Protein AF-U3CHS2-F1 (afdb_monomer)

Foldseek 3Di:
DDPLLVVLLQVQLDDDLADPVVSLVSCVVCVVVNVVVLVVLLVCVLVVHDDDSSSLSSNLSSLQSCLQVLVLVCLVSVLSNQLQCQVSPNSCCVSCPCCLQVPVLLSCLSNCLPPLVSLLVSLLRLNGDLSNNLSSVLSVLLCCVVVSDPLVSLVVSVVSNLVSLQVNLVQDSNLSSLLSCLLVVVVVCLVVNLVCVVVVSHDCVRHNPCCSVCSVPRDNDPPVSRHDNGRHSVVCCPPPSNDDDPPPPPPPPDPPPDDPQQDQHPPPPRHGCVVPVVD

Radius of gyration: 24.27 Å; Cα contacts (8 Å, |Δi|>4): 305; chains: 1; bounding box: 82×38×51 Å

Structure (mmCIF, N/CA/C/O backbone):
data_AF-U3CHS2-F1
#
_entry.id   AF-U3CHS2-F1
#
loop_
_atom_site.group_PDB
_atom_site.id
_atom_site.type_symbol
_atom_site.label_atom_id
_atom_site.label_alt_id
_atom_site.label_comp_id
_atom_site.label_asym_id
_atom_site.label_entity_id
_atom_site.label_seq_id
_atom_site.pdbx_PDB_ins_code
_atom_site.Cartn_x
_atom_site.Cartn_y
_atom_site.Cartn_z
_atom_site.occupancy
_atom_site.B_iso_or_equiv
_atom_site.auth_seq_id
_atom_site.auth_comp_id
_atom_site.auth_asym_id
_atom_site.auth_atom_id
_atom_site.pdbx_PDB_model_num
ATOM 1 N N . MET A 1 1 ? -25.849 5.618 16.839 1.00 72.38 1 MET A N 1
ATOM 2 C CA . MET A 1 1 ? -24.691 4.926 17.431 1.00 72.38 1 MET A CA 1
ATOM 3 C C . MET A 1 1 ? -25.096 4.308 18.765 1.00 72.38 1 MET A C 1
ATOM 5 O O . MET A 1 1 ? -25.711 5.001 19.570 1.00 72.38 1 MET A O 1
ATOM 9 N N . THR A 1 2 ? -24.825 3.020 18.983 1.00 86.56 2 THR A N 1
ATOM 10 C CA . THR A 1 2 ? -25.062 2.341 20.271 1.00 86.56 2 THR A CA 1
ATOM 11 C C . THR A 1 2 ? -23.984 2.699 21.300 1.00 86.56 2 THR A C 1
ATOM 13 O O . THR A 1 2 ? -22.925 3.233 20.955 1.00 86.56 2 THR A O 1
ATOM 16 N N . GLU A 1 3 ? -24.232 2.408 22.580 1.00 90.94 3 GLU A N 1
ATOM 17 C CA . GLU A 1 3 ? -23.244 2.613 23.653 1.00 90.94 3 GLU A CA 1
ATOM 18 C C . GLU A 1 3 ? -21.956 1.811 23.391 1.00 90.94 3 GLU A C 1
ATOM 20 O O . GLU A 1 3 ? -20.849 2.319 23.575 1.00 90.94 3 GLU A O 1
ATOM 25 N N . THR A 1 4 ? -22.093 0.593 22.861 1.00 93.81 4 THR A N 1
ATOM 26 C CA . THR A 1 4 ? -20.971 -0.279 22.498 1.00 93.81 4 THR A CA 1
ATOM 27 C C . THR A 1 4 ? -20.103 0.320 21.393 1.00 93.81 4 THR A C 1
ATOM 29 O O . THR A 1 4 ? -18.887 0.391 21.563 1.00 93.81 4 THR A O 1
ATOM 32 N N . VAL A 1 5 ? -20.695 0.804 20.294 1.00 95.56 5 VAL A N 1
ATOM 33 C CA . VAL A 1 5 ? -19.933 1.454 19.209 1.00 95.56 5 VAL A CA 1
ATOM 34 C C . VAL A 1 5 ? -19.281 2.746 19.685 1.00 95.56 5 VAL A C 1
ATOM 36 O O . VAL A 1 5 ? -18.113 2.984 19.392 1.00 95.56 5 VAL A O 1
ATOM 39 N N . THR A 1 6 ? -19.979 3.529 20.510 1.00 96.06 6 THR A N 1
ATOM 40 C CA . THR A 1 6 ? -19.406 4.739 21.117 1.00 96.06 6 THR A CA 1
ATOM 41 C C . THR A 1 6 ? -18.132 4.412 21.898 1.00 96.06 6 THR A C 1
ATOM 43 O O . THR A 1 6 ? -17.126 5.109 21.767 1.00 96.06 6 THR A O 1
ATOM 46 N N . LYS A 1 7 ? -18.151 3.329 22.685 1.00 96.94 7 LYS A N 1
ATOM 47 C CA . LYS A 1 7 ? -16.981 2.862 23.433 1.00 96.94 7 LYS A CA 1
ATOM 48 C C . LYS A 1 7 ? -15.850 2.404 22.506 1.00 96.94 7 LYS A C 1
ATOM 50 O O . LYS A 1 7 ? -14.710 2.794 22.737 1.00 96.94 7 LYS A O 1
ATOM 55 N N . ILE A 1 8 ? -16.160 1.647 21.448 1.00 97.88 8 ILE A N 1
ATOM 56 C CA . ILE A 1 8 ? -15.171 1.208 20.446 1.00 97.88 8 ILE A CA 1
ATOM 57 C C . ILE A 1 8 ? -14.459 2.416 19.830 1.00 97.88 8 ILE A C 1
ATOM 59 O O . ILE A 1 8 ? -13.232 2.489 19.870 1.00 97.88 8 ILE A O 1
ATOM 63 N N . VAL A 1 9 ? -15.217 3.394 19.323 1.00 97.75 9 VAL A N 1
ATOM 64 C CA . VAL A 1 9 ? -14.654 4.611 18.719 1.00 97.75 9 VAL A CA 1
ATOM 65 C C . VAL A 1 9 ? -13.781 5.351 19.731 1.00 97.75 9 VAL A C 1
ATOM 67 O O . VAL A 1 9 ? -12.665 5.746 19.405 1.00 97.75 9 VAL A O 1
ATOM 70 N N . GLN A 1 10 ? -14.236 5.506 20.978 1.00 96.75 10 GLN A N 1
ATOM 71 C CA . GLN A 1 10 ? -13.474 6.195 22.024 1.00 96.75 10 GLN A CA 1
ATOM 72 C C . GLN A 1 10 ? -12.157 5.503 22.389 1.00 96.75 10 GLN A C 1
ATOM 74 O O . GLN A 1 10 ? -11.180 6.199 22.668 1.00 96.75 10 GLN A O 1
ATOM 79 N N . GLU A 1 11 ? -12.137 4.171 22.434 1.00 96.81 11 GLU A N 1
ATOM 80 C CA . GLU A 1 11 ? -10.940 3.387 22.747 1.00 96.81 11 GLU A CA 1
ATOM 81 C C . GLU A 1 11 ? -9.941 3.408 21.586 1.00 96.81 11 GLU A C 1
ATOM 83 O O . GLU A 1 11 ? -8.769 3.696 21.812 1.00 96.81 11 GLU A O 1
ATOM 88 N N . LEU A 1 12 ? -10.401 3.215 20.346 1.00 97.06 12 LEU A N 1
ATOM 89 C CA . LEU A 1 12 ? -9.543 3.254 19.152 1.00 97.06 12 LEU A CA 1
ATOM 90 C C . LEU A 1 12 ? -9.083 4.675 18.783 1.00 97.06 12 LEU A C 1
ATOM 92 O O . LEU A 1 12 ? -8.070 4.850 18.115 1.00 97.06 12 LEU A O 1
ATOM 96 N N . SER A 1 13 ? -9.770 5.710 19.269 1.00 96.88 13 SER A N 1
ATOM 97 C CA . SER A 1 13 ? -9.341 7.109 19.132 1.00 96.88 13 SER A CA 1
ATOM 98 C C . SER A 1 13 ? -8.196 7.500 20.077 1.00 96.88 13 SER A C 1
ATOM 100 O O . SER A 1 13 ? -7.810 8.669 20.122 1.00 96.88 13 SER A O 1
ATOM 102 N N . ARG A 1 14 ? -7.698 6.582 20.913 1.00 91.56 14 ARG A N 1
ATOM 103 C CA . ARG A 1 14 ? -6.618 6.853 21.867 1.00 91.56 14 ARG A CA 1
ATOM 104 C C . ARG A 1 14 ? -5.410 6.010 21.513 1.00 91.56 14 ARG A C 1
ATOM 106 O O . ARG A 1 14 ? -5.494 4.787 21.463 1.00 91.56 14 ARG A O 1
ATOM 113 N N . TRP A 1 15 ? -4.267 6.663 21.355 1.00 85.94 15 TRP A N 1
ATOM 114 C CA . TRP A 1 15 ? -3.007 5.943 21.273 1.00 85.94 15 TRP A CA 1
ATOM 115 C C . TRP A 1 15 ? -2.716 5.197 22.586 1.00 85.94 15 TRP A C 1
ATOM 117 O O . TRP A 1 15 ? -2.928 5.723 23.682 1.00 85.94 15 TRP A O 1
ATOM 127 N N . SER A 1 16 ? -2.221 3.966 22.462 1.00 85.50 16 SER A N 1
ATOM 128 C CA . SER A 1 16 ? -1.853 3.084 23.569 1.00 85.50 16 SER A CA 1
ATOM 129 C C . SER A 1 16 ? -0.718 2.161 23.131 1.00 85.50 16 SER A C 1
ATOM 131 O O . SER A 1 16 ? -0.759 1.610 22.035 1.00 85.50 16 SER A O 1
ATOM 133 N N . SER A 1 17 ? 0.262 1.931 24.008 1.00 84.50 17 SER A N 1
ATOM 134 C CA . SER A 1 17 ? 1.289 0.892 23.820 1.00 84.50 17 SER A CA 1
ATOM 135 C C . SER A 1 17 ? 0.785 -0.520 24.140 1.00 84.50 17 SER A C 1
ATOM 137 O O . SER A 1 17 ? 1.490 -1.504 23.936 1.00 84.50 17 SER A O 1
ATOM 139 N N . THR A 1 18 ? -0.435 -0.639 24.673 1.00 90.31 18 THR A N 1
ATOM 140 C CA . THR A 1 18 ? -1.114 -1.924 24.867 1.00 90.31 18 THR A CA 1
ATOM 141 C C . THR A 1 18 ? -2.000 -2.207 23.665 1.00 90.31 18 THR A C 1
ATOM 143 O O . THR A 1 18 ? -2.857 -1.385 23.337 1.00 90.31 18 THR A O 1
ATOM 146 N N . PHE A 1 19 ? -1.812 -3.376 23.052 1.00 94.69 19 PHE A N 1
ATOM 147 C CA . PHE A 1 19 ? -2.605 -3.825 21.913 1.00 94.69 19 PHE A CA 1
ATOM 148 C C . PHE A 1 19 ? -4.099 -3.964 22.291 1.00 94.69 19 PHE A C 1
ATOM 150 O O . PHE A 1 19 ? -4.412 -4.690 23.241 1.00 94.69 19 PHE A O 1
ATOM 157 N N . PRO A 1 20 ? -5.033 -3.289 21.590 1.00 95.69 20 PRO A N 1
ATOM 158 C CA . PRO A 1 20 ? -6.444 -3.215 21.980 1.00 95.69 20 PRO A CA 1
ATOM 159 C C . PRO A 1 20 ? -7.268 -4.429 21.502 1.00 95.69 20 PRO A C 1
ATOM 161 O O . PRO A 1 20 ? -8.315 -4.282 20.876 1.00 95.69 20 PRO A O 1
ATOM 164 N N . GLU A 1 21 ? -6.815 -5.651 21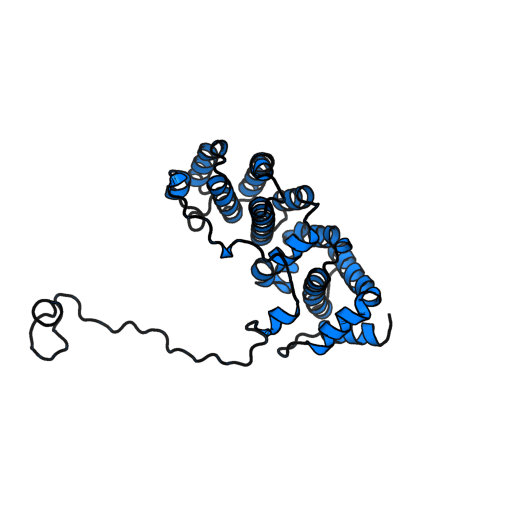.794 1.00 96.62 21 GLU A N 1
ATOM 165 C CA . GLU A 1 21 ? -7.401 -6.897 21.263 1.00 96.62 21 GLU A CA 1
ATOM 166 C C . GLU A 1 21 ? -8.902 -7.059 21.564 1.00 96.62 21 GLU A C 1
ATOM 168 O O . GLU A 1 21 ? -9.684 -7.431 20.686 1.00 96.62 21 GLU A O 1
ATOM 173 N N . GLU A 1 22 ? -9.334 -6.762 22.792 1.00 96.88 22 GLU A N 1
ATOM 174 C CA . GLU A 1 22 ? -10.750 -6.849 23.172 1.00 96.88 22 GLU A CA 1
ATOM 175 C C . GLU A 1 22 ? -11.611 -5.850 22.388 1.00 96.88 22 GLU A C 1
ATOM 177 O O . GLU A 1 22 ? -12.689 -6.204 21.902 1.00 96.88 22 GLU A O 1
ATOM 182 N N . THR A 1 23 ? -11.118 -4.621 22.217 1.00 97.94 23 THR A N 1
ATOM 183 C CA . THR A 1 23 ? -11.790 -3.560 21.460 1.00 97.94 23 THR A CA 1
ATOM 184 C C . THR A 1 23 ? -11.918 -3.936 19.987 1.00 97.94 23 THR A C 1
ATOM 186 O O . THR A 1 23 ? -12.998 -3.791 19.418 1.00 97.94 23 THR A O 1
ATOM 189 N N . LEU A 1 24 ? -10.861 -4.486 19.378 1.00 98.06 24 LEU A N 1
ATOM 190 C CA . LEU A 1 24 ? -10.877 -4.944 17.984 1.00 98.06 24 LEU A CA 1
ATOM 191 C C . LEU A 1 24 ? -11.842 -6.119 17.783 1.00 98.06 24 LEU A C 1
ATOM 193 O O . LEU A 1 24 ? -12.651 -6.115 16.858 1.00 98.06 24 LEU A O 1
ATOM 197 N N . ASN A 1 25 ? -11.853 -7.091 18.696 1.00 98.19 25 ASN A N 1
ATOM 198 C CA . ASN A 1 25 ? -12.827 -8.184 18.651 1.00 98.19 25 ASN A CA 1
ATOM 199 C C . ASN A 1 25 ? -14.271 -7.696 18.863 1.00 98.19 25 ASN A C 1
ATOM 201 O O . ASN A 1 25 ? -15.208 -8.266 18.300 1.00 98.19 25 ASN A O 1
ATOM 205 N N . SER A 1 26 ? -14.470 -6.639 19.655 1.00 97.88 26 SER A N 1
ATOM 206 C CA . SER A 1 26 ? -15.769 -5.974 19.788 1.00 97.88 26 SER A CA 1
ATOM 207 C C . SER A 1 26 ? -16.167 -5.250 18.497 1.00 97.88 26 SER A C 1
ATOM 209 O O . SER A 1 26 ? -17.318 -5.361 18.074 1.00 97.88 26 SER A O 1
ATOM 211 N N . ALA A 1 27 ? -15.222 -4.582 17.827 1.00 98.31 27 ALA A N 1
ATOM 212 C CA . ALA A 1 27 ? -15.433 -3.931 16.534 1.00 98.31 27 ALA A CA 1
ATOM 213 C C . ALA A 1 27 ? -15.920 -4.923 15.468 1.00 98.31 27 ALA A C 1
ATOM 215 O O . ALA A 1 27 ? -16.936 -4.664 14.827 1.00 98.31 27 ALA A O 1
ATOM 216 N N . ARG A 1 28 ? -15.291 -6.104 15.368 1.00 97.94 28 ARG A N 1
ATOM 217 C CA . ARG A 1 28 ? -15.732 -7.195 14.474 1.00 97.94 28 ARG A CA 1
ATOM 218 C C . ARG A 1 28 ? -17.191 -7.594 14.705 1.00 97.94 28 ARG A C 1
ATOM 220 O O . ARG A 1 28 ? -17.972 -7.724 13.771 1.00 97.94 28 ARG A O 1
ATOM 227 N N . LYS A 1 29 ? -17.583 -7.778 15.971 1.00 97.81 29 LYS A N 1
ATOM 228 C CA . LYS A 1 29 ? -18.943 -8.215 16.342 1.00 97.81 29 LYS A CA 1
ATOM 229 C C . LYS A 1 29 ? -20.012 -7.157 16.072 1.00 97.81 29 LYS A C 1
ATOM 231 O O . LYS A 1 29 ? -21.166 -7.514 15.867 1.00 97.81 29 LYS A O 1
ATOM 236 N N . ASN A 1 30 ? -19.632 -5.882 16.090 1.00 97.88 30 ASN A N 1
ATOM 237 C CA . ASN A 1 30 ? -20.535 -4.745 15.915 1.00 97.88 30 ASN A CA 1
ATOM 238 C C . ASN A 1 30 ? -20.302 -4.030 14.570 1.00 97.88 30 ASN A C 1
ATOM 240 O O . ASN A 1 30 ? -20.606 -2.845 14.441 1.00 97.88 30 ASN A O 1
ATOM 244 N N . TRP A 1 31 ? -19.774 -4.745 13.568 1.00 98.00 31 TRP A N 1
ATOM 245 C CA . TRP A 1 31 ? -19.379 -4.174 12.277 1.00 98.00 31 TRP A CA 1
ATOM 246 C C . TRP A 1 31 ? -20.478 -3.359 11.576 1.00 98.00 31 TRP A C 1
ATOM 248 O O . TRP A 1 31 ? -20.193 -2.220 11.209 1.00 98.00 31 TRP A O 1
ATOM 258 N N . PRO A 1 32 ? -21.739 -3.834 11.453 1.00 97.56 32 PRO A N 1
ATOM 259 C CA . PRO A 1 32 ? -22.778 -3.081 10.741 1.00 97.56 32 PRO A CA 1
ATOM 260 C C . PRO A 1 32 ? -23.082 -1.707 11.348 1.00 97.56 32 PRO A C 1
ATOM 262 O O . PRO A 1 32 ? -23.534 -0.806 10.647 1.00 97.56 32 PRO A O 1
ATOM 265 N N . GLU A 1 33 ? -22.850 -1.542 12.651 1.00 97.56 33 GLU A N 1
ATOM 266 C CA . GLU A 1 33 ? -23.071 -0.278 13.353 1.00 97.56 33 GLU A CA 1
ATOM 267 C C . GLU A 1 33 ? -21.815 0.599 13.408 1.00 97.56 33 GLU A C 1
ATOM 269 O O . GLU A 1 33 ? -21.935 1.817 13.522 1.00 97.56 33 GLU A O 1
ATOM 274 N N . LEU A 1 34 ? -20.623 -0.004 13.337 1.00 98.31 34 LEU A N 1
ATOM 275 C CA . LEU A 1 34 ? -19.344 0.706 13.313 1.00 98.31 34 LEU A CA 1
ATOM 276 C C . LEU A 1 34 ? -19.004 1.240 11.915 1.00 98.31 34 LEU A C 1
ATOM 278 O O . LEU A 1 34 ? -18.458 2.335 11.801 1.00 98.31 34 LEU A O 1
ATOM 282 N N . LEU A 1 35 ? -19.334 0.489 10.861 1.00 98.38 35 LEU A N 1
ATOM 283 C CA . LEU A 1 35 ? -18.998 0.830 9.479 1.00 98.38 35 LEU A CA 1
ATOM 284 C C . LEU A 1 35 ? -19.451 2.251 9.076 1.00 98.38 35 LEU A C 1
ATOM 286 O O . LEU A 1 35 ? -18.626 2.967 8.513 1.00 98.38 35 LEU A O 1
ATOM 290 N N . PRO A 1 36 ? -20.669 2.729 9.413 1.00 98.12 36 PRO A N 1
ATOM 291 C CA . PRO A 1 36 ? -21.074 4.103 9.109 1.00 98.12 36 PRO A CA 1
ATOM 292 C C . PRO A 1 36 ? -20.180 5.184 9.737 1.00 98.12 36 PRO A C 1
ATOM 294 O O . PRO A 1 36 ? -19.975 6.234 9.131 1.00 98.12 36 PRO A O 1
ATOM 297 N N . GLU A 1 37 ? -19.632 4.942 10.932 1.00 98.19 37 GLU A N 1
ATOM 298 C CA . GLU A 1 37 ? -18.707 5.875 11.595 1.00 98.19 37 GLU A CA 1
ATOM 299 C C . GLU A 1 37 ? -17.354 5.914 10.862 1.00 98.19 37 GLU A C 1
ATOM 301 O O . GLU A 1 37 ? -16.769 6.984 10.687 1.00 98.19 37 GLU A O 1
ATOM 306 N N . ILE A 1 38 ? -16.889 4.758 10.370 1.00 98.38 38 ILE A N 1
ATOM 307 C CA . ILE A 1 38 ? -15.673 4.635 9.552 1.00 98.38 38 ILE A CA 1
ATOM 308 C C . ILE A 1 38 ? -15.847 5.355 8.211 1.00 98.38 38 ILE A C 1
ATOM 310 O O . ILE A 1 38 ? -15.029 6.201 7.850 1.00 98.38 38 ILE A O 1
ATOM 314 N N . THR A 1 39 ? -16.923 5.061 7.477 1.00 98.00 39 THR A N 1
ATOM 315 C CA . THR A 1 39 ? -17.158 5.658 6.154 1.00 98.00 39 THR A CA 1
ATOM 316 C C . THR A 1 39 ? -17.388 7.163 6.247 1.00 98.00 39 THR A C 1
ATOM 318 O O . THR A 1 39 ? -16.916 7.899 5.388 1.00 98.00 39 THR A O 1
ATOM 321 N N . SER A 1 40 ? -18.046 7.635 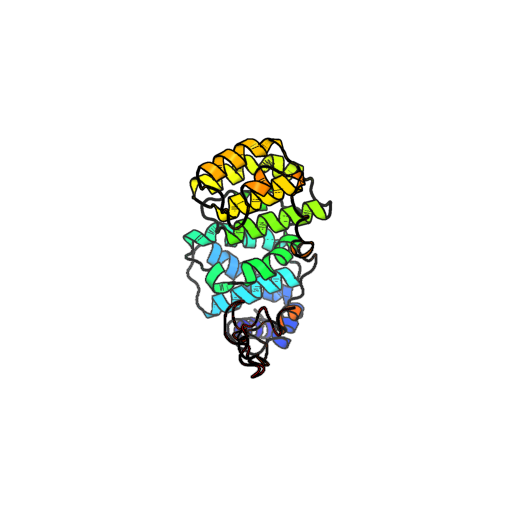7.312 1.00 97.62 40 SER A N 1
ATOM 322 C CA . SER A 1 40 ? -18.212 9.068 7.589 1.00 97.62 40 SER A CA 1
ATOM 323 C C . SER A 1 40 ? -16.863 9.765 7.799 1.00 97.62 40 SER A C 1
ATOM 325 O O . SER A 1 40 ? -16.633 10.849 7.261 1.00 97.62 40 SER A O 1
ATOM 327 N N . LEU A 1 41 ? -15.931 9.130 8.523 1.00 96.56 41 LEU A N 1
ATOM 328 C CA . LEU A 1 41 ? -14.576 9.657 8.682 1.00 96.56 41 LEU A CA 1
ATOM 329 C C . LEU A 1 41 ? -13.813 9.687 7.350 1.00 96.56 41 LEU A C 1
ATOM 331 O O . LEU A 1 41 ? -13.155 10.686 7.059 1.00 96.56 41 LEU A O 1
ATOM 335 N N . PHE A 1 42 ? -13.915 8.634 6.533 1.00 95.69 42 PHE A N 1
ATOM 336 C CA . PHE A 1 42 ? -13.302 8.619 5.201 1.00 95.69 42 PHE A CA 1
ATOM 337 C C . PHE A 1 42 ? -13.838 9.766 4.338 1.00 95.69 42 PHE A C 1
ATOM 339 O O . PHE A 1 42 ? -13.046 10.538 3.801 1.00 95.69 42 PHE A O 1
ATOM 346 N N . ASP A 1 43 ? -15.160 9.940 4.269 1.00 95.38 43 ASP A N 1
ATOM 347 C CA . ASP A 1 43 ? -15.790 11.021 3.503 1.00 95.38 43 ASP A CA 1
ATOM 348 C C . ASP A 1 43 ? -15.368 12.405 4.004 1.00 95.38 43 ASP A C 1
ATOM 350 O O . ASP A 1 43 ? -15.078 13.294 3.201 1.00 95.38 43 ASP A O 1
ATOM 354 N N . HIS A 1 44 ? -15.276 12.590 5.324 1.00 93.88 44 HIS A N 1
ATOM 355 C CA . HIS A 1 44 ? -14.811 13.836 5.932 1.00 93.88 44 HIS A CA 1
ATOM 356 C C . HIS A 1 44 ? -13.394 14.204 5.469 1.00 93.88 44 HIS A C 1
ATOM 358 O O . HIS A 1 44 ? -13.147 15.362 5.128 1.00 93.88 44 HIS A O 1
ATOM 364 N N . ILE A 1 45 ? -12.485 13.226 5.398 1.00 91.75 45 ILE A N 1
ATOM 365 C CA . ILE A 1 45 ? -11.098 13.427 4.944 1.00 91.75 45 ILE A CA 1
ATOM 366 C C . ILE A 1 45 ? -11.033 13.633 3.426 1.00 91.75 45 ILE A C 1
ATOM 368 O O . ILE A 1 45 ? -10.324 14.524 2.960 1.00 91.75 45 ILE A O 1
ATOM 372 N N . ILE A 1 46 ? -11.796 12.862 2.644 1.00 91.25 46 ILE A N 1
ATOM 373 C CA . ILE A 1 46 ? -11.875 13.007 1.179 1.00 91.25 46 ILE A CA 1
ATOM 374 C C . ILE A 1 46 ? -12.366 14.413 0.801 1.00 91.25 46 ILE A C 1
ATOM 376 O O . ILE A 1 46 ? -11.877 15.015 -0.154 1.00 91.25 46 ILE A O 1
ATOM 380 N N . GLN A 1 47 ? -13.275 14.985 1.593 1.00 90.62 47 GLN A N 1
ATOM 381 C CA . GLN A 1 47 ? -13.745 16.368 1.453 1.00 90.62 47 GLN A CA 1
ATOM 382 C C . GLN A 1 47 ? -12.726 17.430 1.909 1.00 90.62 47 GLN A C 1
ATOM 384 O O . GLN A 1 47 ? -13.042 18.619 1.899 1.00 90.62 47 GLN A O 1
ATOM 389 N N . ARG A 1 48 ? -11.499 17.029 2.267 1.00 87.31 48 ARG A N 1
ATOM 390 C CA . ARG A 1 48 ? -10.391 17.890 2.716 1.00 87.31 48 ARG A CA 1
ATOM 391 C C . ARG A 1 48 ? -10.678 18.653 4.007 1.00 87.31 48 ARG A C 1
ATOM 393 O O . ARG A 1 48 ? -10.126 19.729 4.240 1.00 87.31 48 ARG A O 1
ATOM 400 N N . ASN A 1 49 ? -11.534 18.105 4.864 1.00 89.56 49 ASN A N 1
ATOM 401 C CA . ASN A 1 49 ? -11.751 18.688 6.176 1.00 89.56 49 ASN A CA 1
ATOM 402 C C . ASN A 1 49 ? -10.613 18.283 7.129 1.00 89.56 49 ASN A C 1
ATOM 404 O O . ASN A 1 49 ? -10.180 17.127 7.115 1.00 89.56 49 ASN A O 1
ATOM 408 N N . PRO A 1 50 ? -10.142 19.196 7.998 1.00 88.75 50 PRO A N 1
ATOM 409 C CA . PRO A 1 50 ? -9.122 18.865 8.983 1.00 88.75 50 PRO A CA 1
ATOM 410 C C . PRO A 1 50 ? -9.642 17.816 9.972 1.00 88.75 50 PRO A C 1
ATOM 412 O O . PRO A 1 50 ? -10.833 17.788 10.312 1.00 88.75 50 PRO A O 1
ATOM 415 N N . ILE A 1 51 ? -8.730 16.980 10.462 1.00 91.25 51 ILE A N 1
ATOM 416 C CA . ILE A 1 51 ? -9.008 15.978 11.490 1.00 91.25 51 ILE A CA 1
ATOM 417 C C . ILE A 1 51 ? -8.146 16.203 12.730 1.00 91.25 51 ILE A C 1
ATOM 419 O O . ILE A 1 51 ? -7.113 16.865 12.695 1.00 91.25 51 ILE A O 1
ATOM 423 N N . THR A 1 52 ? -8.621 15.676 13.851 1.00 93.75 52 THR A N 1
ATOM 424 C CA . THR A 1 52 ? -7.932 15.695 15.146 1.00 93.75 52 THR A CA 1
ATOM 425 C C . THR A 1 52 ? -7.032 14.469 15.317 1.00 93.75 52 THR A C 1
ATOM 427 O O . THR A 1 52 ? -7.284 13.433 14.710 1.00 93.75 52 THR A O 1
ATOM 430 N N . GLU A 1 53 ? -6.076 14.512 16.249 1.00 92.31 53 GLU A N 1
ATOM 431 C CA . GLU A 1 53 ? -5.240 13.345 16.614 1.00 92.31 53 GLU A CA 1
ATOM 432 C C . GLU A 1 53 ? -6.067 12.106 17.015 1.00 92.31 53 GLU A C 1
ATOM 434 O O . GLU A 1 53 ? -5.690 10.959 16.766 1.00 92.31 53 GLU A O 1
ATOM 439 N N . LYS A 1 54 ? -7.240 12.330 17.621 1.00 95.31 54 LYS A N 1
ATOM 440 C CA . LYS A 1 54 ? -8.191 11.263 17.958 1.00 95.31 54 LYS A CA 1
ATOM 441 C C . LYS A 1 54 ? -8.753 10.594 16.708 1.00 95.31 54 LYS A C 1
ATOM 443 O O . LYS A 1 54 ? -8.843 9.373 16.651 1.00 95.31 54 LYS A O 1
ATOM 448 N N . GLN A 1 55 ? -9.119 11.397 15.714 1.00 95.50 55 GLN A N 1
ATOM 449 C CA . GLN A 1 55 ? -9.596 10.903 14.426 1.00 95.50 55 GLN A CA 1
ATOM 450 C C . GLN A 1 55 ? -8.476 10.244 13.622 1.00 95.50 55 GLN A C 1
ATOM 452 O O . GLN A 1 55 ? -8.751 9.270 12.945 1.00 95.50 55 GLN A O 1
ATOM 457 N N . GLU A 1 56 ? -7.231 10.706 13.727 1.00 94.25 56 GLU A N 1
ATOM 458 C CA . GLU A 1 56 ? -6.060 10.043 13.131 1.00 94.25 56 GLU A CA 1
ATOM 459 C C . GLU A 1 56 ? -5.831 8.654 13.727 1.00 94.25 56 GLU A C 1
ATOM 461 O O . GLU A 1 56 ? -5.698 7.675 12.996 1.00 94.25 56 GLU A O 1
ATOM 466 N N . SER A 1 57 ? -5.879 8.551 15.059 1.00 94.88 57 SER A N 1
ATOM 467 C CA . SER A 1 57 ? -5.788 7.262 15.755 1.00 94.88 57 SER A CA 1
ATOM 468 C C . SER A 1 57 ? -6.921 6.327 15.324 1.00 94.88 57 SER A C 1
ATOM 470 O O . SER A 1 57 ? -6.690 5.159 15.018 1.00 94.88 57 SER A O 1
ATOM 472 N N . PHE A 1 58 ? -8.148 6.849 15.240 1.00 97.50 58 PHE A N 1
ATOM 473 C CA . PHE A 1 58 ? -9.287 6.067 14.772 1.00 97.50 58 PHE A CA 1
ATOM 474 C C . PHE A 1 58 ? -9.166 5.694 13.286 1.00 97.50 58 PHE A C 1
ATOM 476 O O . PHE A 1 58 ? -9.520 4.573 12.925 1.00 97.50 58 PHE A O 1
ATOM 483 N N . LEU A 1 59 ? -8.623 6.573 12.438 1.00 96.31 59 LEU A N 1
ATOM 484 C CA . LEU A 1 59 ? -8.400 6.332 11.010 1.00 96.31 59 LEU A CA 1
ATOM 485 C C . LEU A 1 59 ? -7.464 5.144 10.788 1.00 96.31 59 LEU A C 1
ATOM 487 O O . LEU A 1 59 ? -7.800 4.264 9.998 1.00 96.31 59 LEU A O 1
ATOM 491 N N . PHE A 1 60 ? -6.346 5.089 11.522 1.00 95.75 60 PHE A N 1
ATOM 492 C CA . PHE A 1 60 ? -5.406 3.967 11.476 1.00 95.75 60 PHE A CA 1
ATOM 493 C C . PHE A 1 60 ? -6.135 2.634 11.688 1.00 95.75 60 PHE A C 1
ATOM 495 O O . PHE A 1 60 ? -6.128 1.761 10.821 1.00 95.75 60 PHE A O 1
ATOM 502 N N . TRP A 1 61 ? -6.857 2.502 12.805 1.00 97.62 61 TRP A N 1
ATOM 503 C CA . TRP A 1 61 ? -7.589 1.274 13.112 1.00 97.62 61 TRP A CA 1
ATOM 504 C C . TRP A 1 61 ? -8.718 0.989 12.123 1.00 97.62 61 TRP A C 1
ATOM 506 O O . TRP A 1 61 ? -8.984 -0.171 11.823 1.00 97.62 61 TRP A O 1
ATOM 516 N N . SER A 1 62 ? -9.365 2.030 11.602 1.00 97.88 62 SER A N 1
ATOM 517 C CA . SER A 1 62 ? -10.457 1.899 10.636 1.00 97.88 62 SER A CA 1
ATOM 518 C C . SER A 1 62 ? -9.986 1.278 9.324 1.00 97.88 62 SER A C 1
ATOM 520 O O . SER A 1 62 ? -10.635 0.364 8.822 1.00 97.88 62 SER A O 1
ATOM 522 N N . ILE A 1 63 ? -8.843 1.725 8.794 1.00 97.12 63 ILE A N 1
ATOM 523 C CA . ILE A 1 63 ? -8.253 1.180 7.562 1.00 97.12 63 ILE A CA 1
ATOM 524 C C . ILE A 1 63 ? -7.925 -0.305 7.747 1.00 97.12 63 ILE A C 1
ATOM 526 O O . ILE A 1 63 ? -8.290 -1.132 6.910 1.00 97.12 63 ILE A O 1
ATOM 530 N N . LEU A 1 64 ? -7.302 -0.660 8.874 1.00 97.38 64 LEU A N 1
ATOM 531 C CA . LEU A 1 64 ? -6.963 -2.047 9.173 1.00 97.38 64 LEU A CA 1
ATOM 532 C C . LEU A 1 64 ? -8.220 -2.911 9.373 1.00 97.38 64 LEU A C 1
ATOM 534 O O . LEU A 1 64 ? -8.294 -4.011 8.835 1.00 97.38 64 LEU A O 1
ATOM 538 N N . LEU A 1 65 ? -9.239 -2.422 10.086 1.00 98.25 65 LEU A N 1
ATOM 539 C CA . LEU A 1 65 ? -10.495 -3.156 10.285 1.00 98.25 65 LEU A CA 1
ATOM 540 C C . LEU A 1 65 ? -11.254 -3.382 8.971 1.00 98.25 65 LEU A C 1
ATOM 542 O O . LEU A 1 65 ? -11.821 -4.451 8.769 1.00 98.25 65 LEU A O 1
ATOM 546 N N . VAL A 1 66 ? -11.239 -2.406 8.060 1.00 98.06 66 VAL A N 1
ATOM 547 C CA . VAL A 1 66 ? -11.810 -2.550 6.712 1.00 98.06 66 VAL A CA 1
ATOM 548 C C . VAL A 1 66 ? -11.126 -3.687 5.946 1.00 98.06 66 VAL A C 1
ATOM 550 O O . VAL A 1 66 ? -11.807 -4.498 5.315 1.00 98.06 66 VAL A O 1
ATOM 553 N N . GLY A 1 67 ? -9.797 -3.793 6.044 1.00 96.94 67 GLY A N 1
ATOM 554 C CA . GLY A 1 67 ? -9.046 -4.919 5.490 1.00 96.94 67 GLY A CA 1
ATOM 555 C C . GLY A 1 67 ? -9.380 -6.254 6.154 1.00 96.94 67 GLY A C 1
ATOM 556 O O . GLY A 1 67 ? -9.617 -7.238 5.461 1.00 96.94 67 GLY A O 1
ATOM 557 N N . ASP A 1 68 ? -9.453 -6.271 7.485 1.00 97.38 68 ASP A N 1
ATOM 558 C CA . ASP A 1 68 ? -9.755 -7.454 8.301 1.00 97.38 68 ASP A CA 1
ATOM 559 C C . ASP A 1 68 ? -11.130 -8.053 7.993 1.00 97.38 68 ASP A C 1
ATOM 561 O O . ASP A 1 68 ? -11.297 -9.267 7.918 1.00 97.38 68 ASP A O 1
ATOM 565 N N . GLN A 1 69 ? -12.124 -7.187 7.791 1.00 97.31 69 GLN A N 1
ATOM 566 C CA . GLN A 1 69 ? -13.481 -7.588 7.429 1.00 97.31 69 GLN A CA 1
ATOM 567 C C . GLN A 1 69 ? -13.645 -7.849 5.927 1.00 97.31 69 GLN A C 1
ATOM 569 O O . GLN A 1 69 ? -14.682 -8.363 5.508 1.00 97.31 69 GLN A O 1
ATOM 574 N N . GLY A 1 70 ? -12.646 -7.507 5.105 1.00 96.12 70 GLY A N 1
ATOM 575 C CA . GLY A 1 70 ? -12.739 -7.606 3.651 1.00 96.12 70 GLY A CA 1
ATOM 576 C C . GLY A 1 70 ? -13.848 -6.722 3.070 1.00 96.12 70 GLY A C 1
ATOM 577 O O . GLY A 1 70 ? -14.521 -7.128 2.121 1.00 96.12 70 GLY A O 1
ATOM 578 N N . GLU A 1 71 ? -14.071 -5.536 3.648 1.00 97.25 71 GLU A N 1
ATOM 579 C CA . GLU A 1 71 ? -15.186 -4.649 3.301 1.00 97.25 71 GLU A CA 1
ATOM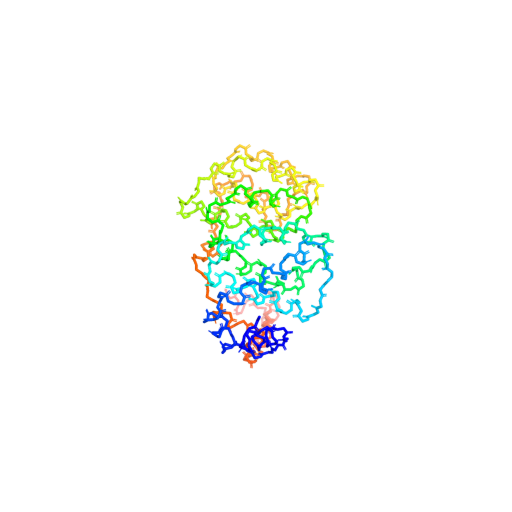 580 C C . GLU A 1 71 ? -14.970 -3.963 1.943 1.00 97.25 71 GLU A C 1
ATOM 582 O O . GLU A 1 71 ? -14.488 -2.832 1.836 1.00 97.25 71 GLU A O 1
ATOM 587 N N . LYS A 1 72 ? -15.327 -4.675 0.867 1.00 96.50 72 LYS A N 1
ATOM 588 C CA . LYS A 1 72 ? -15.134 -4.224 -0.522 1.00 96.50 72 LYS A CA 1
ATOM 589 C C . LYS A 1 72 ? -15.864 -2.917 -0.832 1.00 96.50 72 LYS A C 1
ATOM 591 O O . LYS A 1 72 ? -15.416 -2.183 -1.711 1.00 96.50 72 LYS A O 1
ATOM 596 N N . ALA A 1 73 ? -16.945 -2.594 -0.116 1.00 96.25 73 ALA A N 1
ATOM 597 C CA . ALA A 1 73 ? -17.673 -1.342 -0.315 1.00 96.25 73 ALA A CA 1
ATOM 598 C C . ALA A 1 73 ? -16.808 -0.098 -0.033 1.00 96.25 73 ALA A C 1
ATOM 600 O O . ALA A 1 73 ? -17.040 0.954 -0.627 1.00 96.25 73 ALA A O 1
ATOM 601 N N . CYS A 1 74 ? -15.774 -0.221 0.806 1.00 97.00 74 CYS A N 1
ATOM 602 C CA . CYS A 1 74 ? -14.855 0.871 1.126 1.00 97.00 74 CYS A CA 1
ATOM 603 C C . CYS A 1 74 ? -13.721 1.059 0.105 1.00 97.00 74 CYS A C 1
ATOM 605 O O . CYS A 1 74 ? -12.945 2.005 0.243 1.00 97.00 74 CYS A O 1
ATOM 607 N N . PHE A 1 75 ? -13.598 0.201 -0.916 1.00 97.25 75 PHE A N 1
ATOM 608 C CA . PHE A 1 75 ? -12.469 0.243 -1.853 1.00 97.25 75 PHE A CA 1
ATOM 609 C C . PHE A 1 75 ? -12.307 1.613 -2.532 1.00 97.25 75 PHE A C 1
ATOM 611 O O . PHE A 1 75 ? -11.212 2.172 -2.539 1.00 97.25 75 PHE A O 1
ATOM 618 N N . GLU A 1 76 ? -13.388 2.195 -3.056 1.00 96.12 76 GLU A N 1
ATOM 619 C CA . GLU A 1 76 ? -13.309 3.492 -3.745 1.00 96.12 76 GLU A CA 1
ATOM 620 C C . GLU A 1 76 ? -12.941 4.642 -2.800 1.00 96.12 76 GLU A C 1
ATOM 622 O O . GLU A 1 76 ? -12.180 5.530 -3.187 1.00 96.12 76 GLU A O 1
ATOM 627 N N . GLN A 1 77 ? -13.415 4.607 -1.549 1.00 95.00 77 GLN A N 1
ATOM 628 C CA . GLN A 1 77 ? -13.033 5.594 -0.537 1.00 95.00 77 GLN A CA 1
ATOM 629 C C . GLN A 1 77 ? -11.549 5.464 -0.178 1.00 95.00 77 GLN A C 1
ATOM 631 O O . GLN A 1 77 ? -10.848 6.470 -0.128 1.00 95.00 77 GLN A O 1
ATOM 636 N N . LEU A 1 78 ? -11.037 4.239 -0.011 1.00 94.44 78 LEU A N 1
ATOM 637 C CA . LEU A 1 78 ? -9.607 4.007 0.215 1.00 94.44 78 LEU A CA 1
ATOM 638 C C . LEU A 1 78 ? -8.754 4.505 -0.959 1.00 94.44 78 LEU A C 1
ATOM 640 O O . LEU A 1 78 ? -7.741 5.161 -0.737 1.00 94.44 78 LEU A O 1
ATOM 644 N N . MET A 1 79 ? -9.171 4.256 -2.204 1.00 94.62 79 MET A N 1
ATOM 645 C CA . MET A 1 79 ? -8.467 4.782 -3.379 1.00 94.62 79 MET A CA 1
ATOM 646 C C . MET A 1 79 ? -8.475 6.313 -3.416 1.00 94.62 79 MET A C 1
ATOM 648 O O . MET A 1 79 ? -7.453 6.915 -3.729 1.00 94.62 79 MET A O 1
ATOM 652 N N . ALA A 1 80 ? -9.602 6.947 -3.077 1.00 92.44 80 ALA A N 1
ATOM 653 C CA . ALA A 1 80 ? -9.697 8.403 -3.005 1.00 92.44 80 ALA A CA 1
ATOM 654 C C . ALA A 1 80 ? -8.797 8.992 -1.905 1.00 92.44 80 ALA A C 1
ATOM 656 O O . ALA A 1 80 ? -8.154 10.012 -2.131 1.00 92.44 80 ALA A O 1
ATOM 657 N N . LEU A 1 81 ? -8.699 8.340 -0.741 1.00 90.19 81 LEU A N 1
ATOM 658 C CA . LEU A 1 81 ? -7.775 8.748 0.321 1.00 90.19 81 LEU A CA 1
ATOM 659 C C . LEU A 1 81 ? -6.317 8.706 -0.162 1.00 90.19 81 LEU A C 1
ATOM 661 O O . LEU A 1 81 ? -5.594 9.687 -0.001 1.00 90.19 81 LEU A O 1
ATOM 665 N N . LEU A 1 82 ? -5.907 7.600 -0.793 1.00 88.75 82 LEU A N 1
ATOM 666 C CA . LEU A 1 82 ? -4.536 7.386 -1.275 1.00 88.75 82 LEU A CA 1
ATOM 667 C C . LEU A 1 82 ? -4.139 8.334 -2.417 1.00 88.75 82 LEU A C 1
ATOM 669 O O . LEU A 1 82 ? -2.995 8.775 -2.497 1.00 88.75 82 LEU A O 1
ATOM 673 N N . GLU A 1 83 ? -5.078 8.669 -3.302 1.00 86.25 83 GLU A N 1
ATOM 674 C CA . GLU A 1 83 ? -4.830 9.544 -4.453 1.00 86.25 83 GLU A CA 1
ATOM 675 C C . GLU A 1 83 ? -4.488 10.991 -4.045 1.00 86.25 83 GLU A C 1
ATOM 677 O O . GLU A 1 83 ? -3.806 11.693 -4.791 1.00 86.25 83 GLU A O 1
ATOM 682 N N . HIS A 1 84 ? -4.920 11.432 -2.858 1.00 69.69 84 HIS A N 1
ATOM 683 C CA . HIS A 1 84 ? -4.838 12.827 -2.408 1.00 69.69 84 HIS A CA 1
ATOM 684 C C . HIS A 1 84 ? -3.746 13.123 -1.363 1.00 69.69 84 HIS A C 1
ATOM 686 O O . HIS A 1 84 ? -3.686 14.247 -0.859 1.00 69.69 84 HIS A O 1
ATOM 692 N N . ASP A 1 85 ? -2.873 12.168 -1.027 1.00 64.06 85 ASP A N 1
ATOM 693 C CA . ASP A 1 85 ? -1.991 12.305 0.143 1.00 64.06 85 ASP A CA 1
ATOM 694 C C . ASP A 1 85 ? -0.945 13.437 0.035 1.00 64.06 85 ASP A C 1
ATOM 696 O O . ASP A 1 85 ? -0.726 14.151 1.018 1.00 64.06 85 ASP A O 1
ATOM 700 N N . LYS A 1 86 ? -0.376 13.717 -1.156 1.00 62.72 86 LYS A N 1
ATOM 701 C CA . LYS A 1 86 ? 0.600 14.826 -1.291 1.00 62.72 86 LYS A CA 1
ATOM 702 C C . LYS A 1 86 ? -0.022 16.202 -1.048 1.00 62.72 86 LYS A C 1
ATOM 704 O O . LYS A 1 86 ? 0.653 17.093 -0.539 1.00 62.72 86 LYS A O 1
ATOM 709 N N . GLU A 1 87 ? -1.294 16.400 -1.403 1.00 56.91 87 GLU A N 1
ATOM 710 C CA . GLU A 1 87 ? -1.995 17.676 -1.181 1.00 56.91 87 GLU A CA 1
ATOM 711 C C . GLU A 1 87 ? -2.558 17.798 0.243 1.00 56.91 87 GLU A C 1
ATOM 713 O O . GLU A 1 87 ? -2.693 18.909 0.753 1.00 56.91 87 GLU A O 1
ATOM 718 N N . ASN A 1 88 ? -2.844 16.670 0.901 1.00 54.31 88 ASN A N 1
ATOM 719 C CA . ASN A 1 88 ? -3.379 16.611 2.264 1.00 54.31 88 ASN A CA 1
ATOM 720 C C . ASN A 1 88 ? -2.298 16.619 3.359 1.00 54.31 88 ASN A C 1
ATOM 722 O O . ASN A 1 88 ? -2.601 16.388 4.530 1.00 54.31 88 ASN A O 1
ATOM 726 N N . GLY A 1 89 ? -1.051 16.933 3.002 1.00 53.56 89 GLY A N 1
ATOM 727 C CA . GLY A 1 89 ? 0.004 17.212 3.969 1.00 53.56 89 GLY A CA 1
ATOM 728 C C . GLY A 1 89 ? 0.454 15.987 4.756 1.00 53.56 89 GLY A C 1
ATOM 729 O O . GLY A 1 89 ? 0.646 16.110 5.965 1.00 53.56 89 GLY A O 1
ATOM 730 N N . LEU A 1 90 ? 0.638 14.842 4.082 1.00 68.19 90 LEU A N 1
ATOM 731 C CA . LEU A 1 90 ? 1.190 13.623 4.691 1.00 68.19 90 LEU A CA 1
ATOM 732 C C . LEU A 1 90 ? 0.268 13.045 5.776 1.00 68.19 90 LEU A C 1
ATOM 734 O O . LEU A 1 90 ? 0.725 12.520 6.789 1.00 68.19 90 LEU A O 1
ATOM 738 N N . ILE A 1 91 ? -1.054 13.186 5.619 1.00 79.62 91 ILE A N 1
ATOM 739 C CA . ILE A 1 91 ? -2.008 12.656 6.598 1.00 79.62 91 ILE A CA 1
ATOM 740 C C . ILE A 1 91 ? -1.915 11.136 6.679 1.00 79.62 91 ILE A C 1
ATOM 742 O O . ILE A 1 91 ? -1.914 10.604 7.787 1.00 79.62 91 ILE A O 1
ATOM 746 N N . LEU A 1 92 ? -1.807 10.447 5.539 1.00 81.69 92 LEU A N 1
ATOM 747 C CA . LEU A 1 92 ? -1.676 8.998 5.522 1.00 81.69 92 LEU A CA 1
ATOM 748 C C . LEU A 1 92 ? -0.280 8.574 5.945 1.00 81.69 92 LEU A C 1
ATOM 750 O O . LEU A 1 92 ? -0.184 7.644 6.730 1.00 81.69 92 LEU A O 1
ATOM 754 N N . ASP A 1 93 ? 0.771 9.283 5.539 1.00 83.94 93 ASP A N 1
ATOM 755 C CA . ASP A 1 93 ? 2.122 9.038 6.058 1.00 83.94 93 ASP A CA 1
ATOM 756 C C . ASP A 1 93 ? 2.180 9.168 7.595 1.00 83.94 93 ASP A C 1
ATOM 758 O O . ASP A 1 93 ? 2.645 8.268 8.287 1.00 83.94 93 ASP A O 1
ATOM 762 N N . ARG A 1 94 ? 1.569 10.205 8.176 1.00 86.94 94 ARG A N 1
ATOM 763 C CA . ARG A 1 94 ? 1.483 10.378 9.636 1.00 86.94 94 ARG A CA 1
ATOM 764 C C . ARG A 1 94 ? 0.636 9.311 10.333 1.00 86.94 94 ARG A C 1
ATOM 766 O O . ARG A 1 94 ? 0.914 8.971 11.481 1.00 86.94 94 ARG A O 1
ATOM 773 N N . VAL A 1 95 ? -0.431 8.840 9.687 1.00 90.69 95 VAL A N 1
ATOM 774 C CA . VAL A 1 95 ? -1.381 7.884 10.279 1.00 90.69 95 VAL A CA 1
ATOM 775 C C . VAL A 1 95 ? -0.893 6.447 10.140 1.00 90.69 95 VAL A C 1
ATOM 777 O O . VAL A 1 95 ? -0.983 5.682 11.095 1.00 90.69 95 VAL A O 1
ATOM 780 N N . LEU A 1 96 ? -0.414 6.069 8.958 1.00 89.56 96 LEU A N 1
ATOM 781 C CA . LEU A 1 96 ? -0.013 4.710 8.614 1.00 89.56 96 LEU A CA 1
ATOM 782 C C . LEU A 1 96 ? 1.487 4.491 8.816 1.00 89.56 96 LEU A C 1
ATOM 784 O O . LEU A 1 96 ? 1.868 3.418 9.279 1.00 89.56 96 LEU A O 1
ATOM 788 N N . GLY A 1 97 ? 2.333 5.471 8.487 1.00 88.94 97 GLY A N 1
ATOM 789 C CA . GLY A 1 97 ? 3.789 5.317 8.482 1.00 88.94 97 GLY A CA 1
ATOM 790 C C . GLY A 1 97 ? 4.204 4.054 7.727 1.00 88.94 97 GLY A C 1
ATOM 791 O O . GLY A 1 97 ? 3.732 3.803 6.613 1.00 88.94 97 GLY A O 1
ATOM 792 N N . ASP A 1 98 ? 4.989 3.200 8.386 1.00 88.69 98 ASP A N 1
ATOM 793 C CA . ASP A 1 98 ? 5.446 1.903 7.863 1.00 88.69 98 ASP A CA 1
ATOM 794 C C . ASP A 1 98 ? 4.289 0.967 7.455 1.00 88.69 98 ASP A C 1
ATOM 796 O O . ASP A 1 98 ? 4.423 0.161 6.531 1.00 88.69 98 ASP A O 1
ATOM 800 N N . ALA A 1 99 ? 3.098 1.107 8.057 1.00 90.19 99 ALA A N 1
ATOM 801 C CA . ALA A 1 99 ? 1.929 0.315 7.670 1.00 90.19 99 ALA A CA 1
ATOM 802 C C . ALA A 1 99 ? 1.517 0.550 6.205 1.00 90.19 99 ALA A C 1
ATOM 804 O O . ALA A 1 99 ? 0.871 -0.318 5.607 1.00 90.19 99 ALA A O 1
ATOM 805 N N . THR A 1 100 ? 1.918 1.678 5.608 1.00 91.62 100 THR A N 1
ATOM 806 C CA . THR A 1 100 ? 1.732 1.959 4.180 1.00 91.62 100 THR A CA 1
ATOM 807 C C . THR A 1 100 ? 2.369 0.874 3.320 1.00 91.62 100 THR A C 1
ATOM 809 O O . THR A 1 100 ? 1.724 0.369 2.411 1.00 91.62 100 THR A O 1
ATOM 812 N N . THR A 1 101 ? 3.600 0.454 3.606 1.00 89.94 101 THR A N 1
ATOM 813 C CA . THR A 1 101 ? 4.312 -0.540 2.787 1.00 89.94 101 THR A CA 1
ATOM 814 C C . THR A 1 101 ? 4.204 -1.960 3.343 1.00 89.94 101 THR A C 1
ATOM 816 O O . THR A 1 101 ? 4.290 -2.921 2.574 1.00 89.94 101 THR A O 1
ATOM 819 N N . GLU A 1 102 ? 3.948 -2.114 4.646 1.00 89.00 102 GLU A N 1
ATOM 820 C CA . GLU A 1 102 ? 3.845 -3.421 5.308 1.00 89.00 102 GLU A CA 1
ATOM 821 C C . GLU A 1 102 ? 2.432 -4.021 5.285 1.00 89.00 102 GLU A C 1
ATOM 823 O O . GLU A 1 102 ? 2.275 -5.235 5.151 1.00 89.00 102 GLU A O 1
ATOM 828 N N . THR A 1 103 ? 1.391 -3.192 5.416 1.00 91.38 103 THR A N 1
ATOM 829 C CA . THR A 1 103 ? 0.010 -3.655 5.657 1.00 91.38 103 THR A CA 1
ATOM 830 C C . THR A 1 103 ? -0.935 -3.354 4.506 1.00 91.38 103 THR A C 1
ATOM 832 O O . THR A 1 103 ? -1.696 -4.231 4.084 1.00 91.38 103 THR A O 1
ATOM 835 N N . MET A 1 104 ? -0.874 -2.140 3.953 1.00 93.12 104 MET A N 1
ATOM 836 C CA . MET A 1 104 ? -1.764 -1.749 2.858 1.00 93.12 104 MET A CA 1
ATOM 837 C C . MET A 1 104 ? -1.730 -2.688 1.652 1.00 93.12 104 MET A C 1
ATOM 839 O O . MET A 1 104 ? -2.810 -2.895 1.098 1.00 93.12 104 MET A O 1
ATOM 843 N N . PRO A 1 105 ? -0.600 -3.307 1.240 1.00 94.75 105 PRO A N 1
ATOM 844 C CA . PRO A 1 105 ? -0.634 -4.237 0.120 1.00 94.75 105 PRO A CA 1
ATOM 845 C C . PRO A 1 105 ? -1.683 -5.343 0.305 1.00 94.75 105 PRO A C 1
ATOM 847 O O . PRO A 1 105 ? -2.503 -5.549 -0.586 1.00 94.75 105 PRO A O 1
ATOM 850 N N . ALA A 1 106 ? -1.727 -6.000 1.472 1.00 94.88 106 ALA A N 1
ATOM 851 C CA . ALA A 1 106 ? -2.675 -7.089 1.740 1.00 94.88 106 ALA A CA 1
ATOM 852 C C . ALA A 1 106 ? -4.130 -6.600 1.719 1.00 94.88 106 ALA A C 1
ATOM 854 O O . ALA A 1 106 ? -4.997 -7.232 1.114 1.00 94.88 106 ALA A O 1
ATOM 855 N N . ILE A 1 107 ? -4.383 -5.432 2.313 1.00 96.06 107 ILE A N 1
ATOM 856 C CA . ILE A 1 107 ? -5.704 -4.794 2.316 1.00 96.06 107 ILE A CA 1
ATOM 857 C C . ILE A 1 107 ? -6.150 -4.486 0.881 1.00 96.06 107 ILE A C 1
ATOM 859 O O . ILE A 1 107 ? -7.235 -4.883 0.461 1.00 96.06 107 ILE A O 1
ATOM 863 N N . L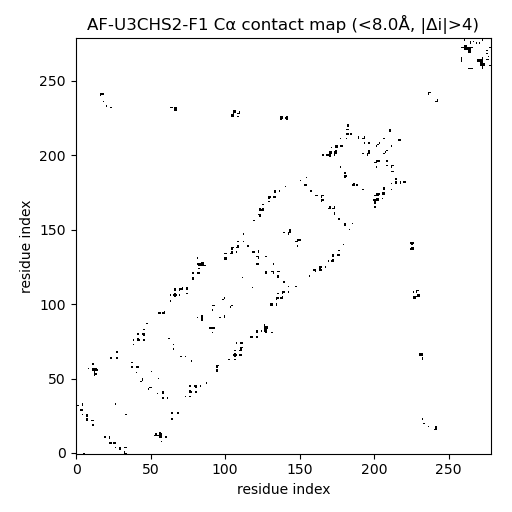EU A 1 108 ? -5.306 -3.819 0.095 1.00 96.38 108 LEU A N 1
ATOM 864 C CA . LEU A 1 108 ? -5.630 -3.447 -1.282 1.00 96.38 108 LEU A CA 1
ATOM 865 C C . LEU A 1 108 ? -5.786 -4.664 -2.192 1.00 96.38 108 LEU A C 1
ATOM 867 O O . LEU A 1 108 ? -6.659 -4.667 -3.058 1.00 96.38 108 LEU A O 1
ATOM 871 N N . TYR A 1 109 ? -4.991 -5.710 -1.975 1.00 96.00 109 TYR A N 1
ATOM 872 C CA . TYR A 1 109 ? -5.119 -6.965 -2.702 1.00 96.00 109 TYR A CA 1
ATOM 873 C C . TYR A 1 109 ? -6.484 -7.624 -2.458 1.00 96.00 109 TYR A C 1
ATOM 875 O O . TYR A 1 109 ? -7.155 -8.028 -3.409 1.00 96.00 109 TYR A O 1
ATOM 883 N N . LEU A 1 110 ? -6.927 -7.683 -1.198 1.00 94.75 110 LEU A N 1
ATOM 884 C CA . LEU A 1 110 ? -8.217 -8.261 -0.805 1.00 94.75 110 LEU A CA 1
ATOM 885 C C . LEU A 1 110 ? -9.415 -7.485 -1.359 1.00 94.75 110 LEU A C 1
ATOM 887 O O . LEU A 1 110 ? -10.386 -8.074 -1.846 1.00 94.75 110 LEU A O 1
ATOM 891 N N . LEU A 1 111 ? -9.361 -6.157 -1.268 1.00 96.00 111 LEU A N 1
ATOM 892 C CA . LEU A 1 111 ? -10.487 -5.301 -1.636 1.00 96.00 111 LEU A CA 1
ATOM 893 C C . LEU A 1 111 ? -10.549 -5.019 -3.141 1.00 96.00 111 LEU A C 1
ATOM 895 O O . LEU A 1 111 ? -11.631 -4.845 -3.698 1.00 96.00 111 LEU A O 1
ATOM 899 N N . GLY A 1 112 ? -9.392 -4.981 -3.799 1.00 94.62 112 GLY A N 1
ATOM 900 C CA . GLY A 1 112 ? -9.224 -4.443 -5.142 1.00 94.62 112 GLY A CA 1
ATOM 901 C C . GLY A 1 112 ? -9.241 -5.454 -6.286 1.00 94.62 112 GLY A C 1
ATOM 902 O O . GLY A 1 112 ? -9.016 -5.047 -7.423 1.00 94.62 112 GLY A O 1
ATOM 903 N N . GLU A 1 113 ? -9.510 -6.740 -6.031 1.00 88.62 113 GLU A N 1
ATOM 904 C CA . GLU A 1 113 ? -9.404 -7.824 -7.030 1.00 88.62 113 GLU A CA 1
ATOM 905 C C . GLU A 1 113 ? -10.092 -7.517 -8.377 1.00 88.62 113 GLU A C 1
ATOM 907 O O . GLU A 1 113 ? -9.596 -7.893 -9.435 1.00 88.62 113 GLU A O 1
ATOM 912 N N . HIS A 1 114 ? -11.215 -6.794 -8.363 1.00 91.69 114 HIS A N 1
ATOM 913 C CA . HIS A 1 114 ? -11.985 -6.466 -9.571 1.00 91.69 114 HIS A CA 1
ATOM 914 C C . HIS A 1 114 ? -11.749 -5.042 -10.102 1.00 91.69 114 HIS A C 1
ATOM 916 O O . HIS A 1 114 ? -12.462 -4.591 -10.998 1.00 91.69 114 HIS A O 1
ATOM 922 N N . HIS A 1 115 ? -10.751 -4.324 -9.577 1.00 96.56 115 HIS A N 1
ATOM 923 C CA . HIS A 1 115 ? -10.548 -2.896 -9.838 1.00 96.56 115 HIS A CA 1
ATOM 924 C C . HIS A 1 115 ? -9.112 -2.496 -10.260 1.00 96.56 115 HIS A C 1
ATOM 926 O O . HIS A 1 115 ? -8.637 -1.423 -9.867 1.00 96.56 115 HIS A O 1
ATOM 932 N N . PRO A 1 116 ? -8.406 -3.259 -11.123 1.00 96.25 116 PRO A N 1
ATOM 933 C CA . PRO A 1 116 ? -7.024 -2.941 -11.506 1.00 96.25 116 PRO A CA 1
ATOM 934 C C . PRO A 1 116 ? -6.889 -1.591 -12.231 1.00 96.25 116 PRO A C 1
ATOM 936 O O . PRO A 1 116 ? -5.912 -0.871 -12.046 1.00 96.25 116 PRO A O 1
ATOM 939 N N . ASN A 1 117 ? -7.899 -1.187 -13.008 1.00 96.00 117 ASN A N 1
ATOM 940 C CA . ASN A 1 117 ? -7.890 0.108 -13.696 1.00 96.00 117 ASN A CA 1
ATOM 941 C C . ASN A 1 117 ? -8.026 1.292 -12.728 1.00 96.00 117 ASN A C 1
ATOM 943 O O . ASN A 1 117 ? -7.462 2.356 -12.980 1.00 96.00 117 ASN A O 1
ATOM 947 N N . ARG A 1 118 ? -8.751 1.125 -11.612 1.00 96.69 118 ARG A N 1
ATOM 948 C CA . ARG A 1 118 ? -8.850 2.165 -10.578 1.00 96.69 118 ARG A CA 1
ATOM 949 C C . ARG A 1 118 ? -7.507 2.358 -9.880 1.00 96.69 118 ARG A C 1
ATOM 951 O O . ARG A 1 118 ? -7.087 3.498 -9.708 1.00 96.69 118 ARG A O 1
ATOM 958 N N . MET A 1 119 ? -6.830 1.255 -9.566 1.00 97.19 119 MET A N 1
ATOM 959 C CA . MET A 1 119 ? -5.467 1.244 -9.034 1.00 97.19 119 MET A CA 1
ATOM 960 C C . MET A 1 119 ? -4.466 1.892 -10.003 1.00 97.19 119 MET A C 1
ATOM 962 O O . MET A 1 119 ? -3.727 2.788 -9.607 1.00 97.19 119 MET A O 1
ATOM 966 N N . SER A 1 120 ? -4.512 1.540 -11.293 1.00 96.88 120 SER A N 1
ATOM 967 C CA . SER A 1 120 ? -3.666 2.159 -12.327 1.00 96.88 120 SER A CA 1
ATOM 968 C C . SER A 1 120 ? -3.823 3.686 -12.400 1.00 96.88 120 SER A C 1
ATOM 970 O O . SER A 1 120 ? -2.840 4.413 -12.574 1.00 96.88 120 SER A O 1
ATOM 972 N N . ARG A 1 121 ? -5.047 4.202 -12.218 1.00 95.81 121 ARG A N 1
ATOM 973 C CA . ARG A 1 121 ? -5.288 5.653 -12.176 1.00 95.81 121 ARG A CA 1
ATOM 974 C C . ARG A 1 121 ? -4.577 6.334 -11.010 1.00 95.81 121 ARG A C 1
ATOM 976 O O . ARG A 1 121 ? -4.027 7.406 -11.222 1.00 95.81 121 ARG A O 1
ATOM 983 N N . VAL A 1 122 ? -4.555 5.710 -9.830 1.00 95.00 122 VAL A N 1
ATOM 984 C CA . VAL A 1 122 ? -3.820 6.233 -8.665 1.00 95.00 122 VAL A CA 1
ATOM 985 C C . VAL A 1 122 ? -2.314 6.228 -8.937 1.00 95.00 122 VAL A C 1
ATOM 987 O O . VAL A 1 122 ? -1.655 7.233 -8.706 1.00 95.00 122 VAL A O 1
ATOM 990 N N . VAL A 1 123 ? -1.773 5.158 -9.536 1.00 96.06 123 VAL A N 1
ATOM 991 C CA . VAL A 1 123 ? -0.349 5.109 -9.937 1.00 96.06 123 VAL A CA 1
ATOM 992 C C . VAL A 1 123 ? 0.013 6.254 -10.893 1.00 96.06 123 VAL A C 1
ATOM 994 O O . VAL A 1 123 ? 1.090 6.840 -10.804 1.00 96.06 123 VAL A O 1
ATOM 997 N N . SER A 1 124 ? -0.912 6.602 -11.789 1.00 94.62 124 SER A N 1
ATOM 998 C CA . SER A 1 124 ? -0.733 7.664 -12.784 1.00 94.62 124 SER A CA 1
ATOM 999 C C . SER A 1 124 ? -0.924 9.078 -12.225 1.00 94.62 124 SER A C 1
ATOM 1001 O O . SER A 1 124 ? -0.583 10.045 -12.910 1.00 94.62 124 SER A O 1
ATOM 1003 N N . ALA A 1 125 ? -1.485 9.240 -11.025 1.00 92.19 125 ALA A N 1
ATOM 1004 C CA . ALA A 1 125 ? -1.806 10.550 -10.478 1.00 92.19 125 ALA A CA 1
ATOM 1005 C C . ALA A 1 125 ? -0.540 11.255 -9.960 1.00 92.19 125 ALA A C 1
ATOM 1007 O O . ALA A 1 125 ? 0.215 10.729 -9.141 1.00 92.19 125 ALA A O 1
ATOM 1008 N N . SER A 1 126 ? -0.306 12.485 -10.427 1.00 85.69 126 SER A N 1
ATOM 1009 C CA . SER A 1 126 ? 0.880 13.277 -10.061 1.00 85.69 126 SER A CA 1
ATOM 1010 C C . SER A 1 126 ? 0.922 13.641 -8.570 1.00 85.69 126 SER A C 1
ATOM 1012 O O . SER A 1 126 ? 1.998 13.803 -7.997 1.00 85.69 126 SER A O 1
ATOM 1014 N N . GLY A 1 127 ? -0.250 13.743 -7.933 1.00 82.06 127 GLY A N 1
ATOM 1015 C CA . GLY A 1 127 ? -0.418 14.040 -6.507 1.00 82.06 127 GLY A CA 1
ATOM 1016 C C . GLY A 1 127 ? -0.279 12.831 -5.576 1.00 82.06 127 GLY A C 1
ATOM 1017 O O . GLY A 1 127 ? -0.479 12.972 -4.374 1.00 82.06 127 GLY A O 1
ATOM 1018 N N . THR A 1 128 ? 0.053 11.650 -6.096 1.00 89.00 128 THR A N 1
ATOM 1019 C CA . THR A 1 128 ? 0.211 10.440 -5.282 1.00 89.00 128 THR A CA 1
ATOM 1020 C C . THR A 1 128 ? 1.664 10.238 -4.860 1.00 89.00 128 THR A C 1
ATOM 1022 O O . THR A 1 128 ? 2.593 10.486 -5.638 1.00 89.00 128 THR A O 1
ATOM 1025 N N . ASP A 1 129 ? 1.845 9.819 -3.609 1.00 89.19 129 ASP A N 1
ATOM 1026 C CA . ASP A 1 129 ? 3.130 9.478 -3.000 1.00 89.19 129 ASP A CA 1
ATOM 1027 C C . ASP A 1 129 ? 3.810 8.26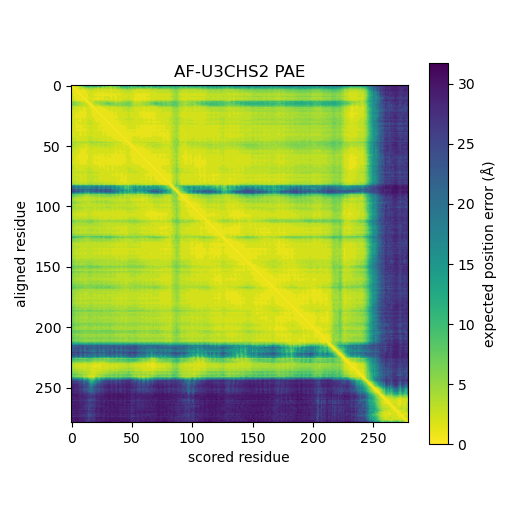2 -3.656 1.00 89.19 129 ASP A C 1
ATOM 1029 O O . ASP A 1 129 ? 3.139 7.329 -4.099 1.00 89.19 129 ASP A O 1
ATOM 1033 N N . GLU A 1 130 ? 5.141 8.276 -3.733 1.00 91.00 130 GLU A N 1
ATOM 1034 C CA . GLU A 1 130 ? 5.935 7.217 -4.375 1.00 91.00 130 GLU A CA 1
ATOM 1035 C C . GLU A 1 130 ? 5.809 5.863 -3.651 1.00 91.00 130 GLU A C 1
ATOM 1037 O O . GLU A 1 130 ? 5.726 4.810 -4.295 1.00 91.00 130 GLU A O 1
ATOM 1042 N N . TYR A 1 131 ? 5.660 5.860 -2.321 1.00 91.56 131 TYR A N 1
ATOM 1043 C CA . TYR A 1 131 ? 5.412 4.639 -1.555 1.00 91.56 131 TYR A CA 1
ATOM 1044 C C . TYR A 1 131 ? 4.011 4.091 -1.829 1.00 91.56 131 TYR A C 1
ATOM 1046 O O . TYR A 1 131 ? 3.845 2.886 -2.009 1.00 91.56 131 TYR A O 1
ATOM 1054 N N . ILE A 1 132 ? 3.005 4.957 -1.976 1.00 93.19 132 ILE A N 1
ATOM 1055 C CA . ILE A 1 132 ? 1.656 4.532 -2.380 1.00 93.19 132 ILE A CA 1
ATOM 1056 C C . ILE A 1 132 ? 1.677 3.932 -3.792 1.00 93.19 132 ILE A C 1
ATOM 1058 O O . ILE A 1 132 ? 1.096 2.867 -4.021 1.00 93.19 132 ILE A O 1
ATOM 1062 N N . LYS A 1 133 ? 2.367 4.572 -4.746 1.00 94.69 133 LYS A N 1
ATOM 1063 C CA . LYS A 1 133 ? 2.499 4.043 -6.113 1.00 94.69 133 LYS A CA 1
ATOM 1064 C C . LYS A 1 133 ? 3.186 2.681 -6.123 1.00 94.69 133 LYS A C 1
ATOM 1066 O O . LYS A 1 133 ? 2.672 1.759 -6.757 1.00 94.69 133 LYS A O 1
ATOM 1071 N N . SER A 1 134 ? 4.305 2.535 -5.412 1.00 93.88 134 SER A N 1
ATOM 1072 C CA . SER A 1 134 ? 5.035 1.263 -5.331 1.00 93.88 134 SER A CA 1
ATOM 1073 C C . SER A 1 134 ? 4.191 0.150 -4.700 1.00 93.88 134 SER A C 1
ATOM 1075 O O . SER A 1 134 ? 4.137 -0.952 -5.243 1.00 93.88 134 SER A O 1
ATOM 1077 N N . VAL A 1 135 ? 3.434 0.446 -3.638 1.00 94.50 135 VAL A N 1
ATOM 1078 C CA . VAL A 1 135 ? 2.489 -0.489 -3.005 1.00 94.50 135 VAL A CA 1
ATOM 1079 C C . VAL A 1 135 ? 1.417 -0.954 -3.984 1.00 94.50 135 VAL A C 1
ATOM 1081 O O . VAL A 1 135 ? 1.161 -2.154 -4.093 1.00 94.50 135 VAL A O 1
ATOM 1084 N N . ILE A 1 136 ? 0.805 -0.035 -4.731 1.00 96.44 136 ILE A N 1
ATOM 1085 C CA . ILE A 1 136 ? -0.231 -0.396 -5.703 1.00 96.44 136 ILE A CA 1
ATOM 1086 C C . ILE A 1 136 ? 0.359 -1.233 -6.843 1.00 96.44 136 ILE A C 1
ATOM 1088 O O . ILE A 1 136 ? -0.230 -2.247 -7.222 1.00 96.44 136 ILE A O 1
ATOM 1092 N N . MET A 1 137 ? 1.534 -0.870 -7.366 1.00 96.94 137 MET A N 1
ATOM 1093 C CA . MET A 1 137 ? 2.205 -1.673 -8.393 1.00 96.94 137 MET A CA 1
ATOM 1094 C C . MET A 1 137 ? 2.555 -3.075 -7.880 1.00 96.94 137 MET A C 1
ATOM 1096 O O . MET A 1 137 ? 2.306 -4.045 -8.592 1.00 96.94 137 MET A O 1
ATOM 1100 N N . ARG A 1 138 ? 3.021 -3.210 -6.631 1.00 95.19 138 ARG A N 1
ATOM 1101 C CA . ARG A 1 138 ? 3.280 -4.503 -5.975 1.00 95.19 138 ARG A CA 1
ATOM 1102 C C . ARG A 1 138 ? 2.019 -5.366 -5.850 1.00 95.19 138 ARG A C 1
ATOM 1104 O O . ARG A 1 138 ? 2.076 -6.584 -6.036 1.00 95.19 138 ARG A O 1
ATOM 1111 N N . VAL A 1 139 ? 0.869 -4.753 -5.564 1.00 96.19 139 VAL A N 1
ATOM 1112 C CA . VAL A 1 139 ? -0.431 -5.447 -5.522 1.00 96.19 139 VAL A CA 1
ATOM 1113 C C . VAL A 1 139 ? -0.824 -5.955 -6.906 1.00 96.19 139 VAL A C 1
ATOM 1115 O O . VAL A 1 139 ? -1.157 -7.131 -7.048 1.00 96.19 139 VAL A O 1
ATOM 1118 N N . LEU A 1 140 ? -0.740 -5.106 -7.935 1.00 96.75 140 LEU A N 1
ATOM 1119 C CA . LEU A 1 140 ? -1.038 -5.499 -9.317 1.00 96.75 140 LEU A CA 1
ATOM 1120 C C . LEU A 1 140 ? -0.085 -6.595 -9.808 1.00 96.75 140 LEU A C 1
ATOM 1122 O O . LEU A 1 140 ? -0.531 -7.562 -10.421 1.00 96.75 140 LEU A O 1
ATOM 1126 N N . PHE A 1 141 ? 1.204 -6.476 -9.486 1.00 94.88 141 PHE A N 1
ATOM 1127 C CA . PHE A 1 141 ? 2.217 -7.494 -9.745 1.00 94.88 141 PHE A CA 1
ATOM 1128 C C . PHE A 1 141 ? 1.831 -8.833 -9.107 1.00 94.88 141 PHE A C 1
ATOM 1130 O O . PHE A 1 141 ? 1.768 -9.848 -9.797 1.00 94.88 141 PHE A O 1
ATOM 1137 N N . SER A 1 142 ? 1.478 -8.830 -7.818 1.00 93.75 142 SER A N 1
ATOM 1138 C CA . SER A 1 142 ? 1.062 -10.043 -7.101 1.00 93.75 142 SER A CA 1
ATOM 1139 C C . SER A 1 142 ? -0.183 -10.679 -7.725 1.00 93.75 142 SER A C 1
ATOM 1141 O O . SER A 1 142 ? -0.231 -11.889 -7.910 1.00 93.75 142 SER A O 1
ATOM 1143 N N . MET A 1 143 ? -1.167 -9.877 -8.143 1.00 94.50 143 MET A N 1
ATOM 1144 C CA . MET A 1 143 ? -2.355 -10.389 -8.836 1.00 94.50 143 MET A CA 1
ATOM 1145 C C . MET A 1 143 ? -2.032 -11.035 -10.192 1.00 94.50 143 MET A C 1
ATOM 1147 O O . MET A 1 143 ? -2.704 -11.991 -10.578 1.00 94.50 143 MET A O 1
ATOM 1151 N N . VAL A 1 144 ? -1.021 -10.545 -10.918 1.00 93.69 144 VAL A N 1
ATOM 1152 C CA . VAL A 1 144 ? -0.534 -11.205 -12.143 1.00 93.69 144 VAL A CA 1
ATOM 1153 C C . VAL A 1 144 ? 0.146 -12.531 -11.803 1.00 93.69 144 VAL A C 1
ATOM 1155 O O . VAL A 1 144 ? -0.156 -13.548 -12.423 1.00 93.69 144 VAL A O 1
ATOM 1158 N N . GLN A 1 145 ? 1.009 -12.545 -10.784 1.00 90.19 145 GLN A N 1
ATOM 1159 C CA . GLN A 1 145 ? 1.715 -13.751 -10.333 1.00 90.19 145 GLN A CA 1
ATOM 1160 C C . GLN A 1 145 ? 0.753 -14.853 -9.862 1.00 90.19 145 GLN A C 1
ATOM 1162 O O . GLN A 1 145 ? 0.986 -16.032 -10.125 1.00 90.19 145 GLN A O 1
ATOM 1167 N N . ASP A 1 146 ? -0.363 -14.470 -9.240 1.00 91.56 146 ASP A N 1
ATOM 1168 C CA . ASP A 1 146 ? -1.427 -15.385 -8.814 1.00 91.56 146 ASP A CA 1
ATOM 1169 C C . ASP A 1 146 ? -2.371 -15.806 -9.958 1.00 91.56 146 ASP A C 1
ATOM 1171 O O . ASP A 1 146 ? -3.332 -16.546 -9.737 1.00 91.56 146 ASP A O 1
ATOM 1175 N N . GLY A 1 147 ? -2.143 -15.323 -11.184 1.00 92.19 147 GLY A N 1
ATOM 1176 C CA . GLY A 1 147 ? -2.964 -15.629 -12.357 1.00 92.19 147 GLY A CA 1
ATOM 1177 C C . GLY A 1 147 ? -4.341 -14.956 -12.366 1.00 92.19 147 GLY A C 1
ATOM 1178 O O . GLY A 1 147 ? -5.200 -15.339 -13.161 1.00 92.19 147 GLY A O 1
ATOM 1179 N N . LYS A 1 148 ? -4.572 -13.957 -11.503 1.00 94.00 148 LYS A N 1
ATOM 1180 C CA . LYS A 1 148 ? -5.818 -13.170 -11.472 1.00 94.00 148 LYS A CA 1
ATOM 1181 C C . LYS A 1 148 ? -5.858 -12.098 -12.562 1.00 94.00 148 LYS A C 1
ATOM 1183 O O . LYS A 1 148 ? -6.939 -11.719 -13.008 1.00 94.00 148 LYS A O 1
ATOM 1188 N N . LEU A 1 149 ? -4.693 -11.610 -12.988 1.00 95.06 149 LEU A N 1
ATOM 1189 C CA . LEU A 1 149 ? -4.525 -10.614 -14.050 1.00 95.06 149 LEU A CA 1
ATOM 1190 C C . LEU A 1 149 ? -3.516 -11.107 -15.099 1.00 95.06 149 LEU A C 1
ATOM 1192 O O . LEU A 1 149 ? -2.659 -11.935 -14.806 1.00 95.06 149 LEU A O 1
ATOM 1196 N N . SER A 1 150 ? -3.601 -10.573 -16.321 1.00 95.19 150 SER A N 1
ATOM 1197 C CA . SER A 1 150 ? -2.569 -10.769 -17.353 1.00 95.19 150 SER A CA 1
ATOM 1198 C C . SER A 1 150 ? -1.420 -9.777 -17.155 1.00 95.19 150 SER A C 1
ATOM 1200 O O . SER A 1 150 ? -1.661 -8.618 -16.801 1.00 95.19 150 SER A O 1
ATOM 1202 N N . SER A 1 151 ? -0.189 -10.188 -17.470 1.00 92.62 151 SER A N 1
ATOM 1203 C CA . SER A 1 151 ? 0.972 -9.289 -17.544 1.00 92.62 151 SER A CA 1
ATOM 1204 C C . SER A 1 151 ? 0.804 -8.187 -18.601 1.00 92.62 151 SER A C 1
ATOM 1206 O O . SER A 1 151 ? 1.421 -7.128 -18.476 1.00 92.62 151 SER A O 1
ATOM 1208 N N . ASP A 1 152 ? -0.110 -8.354 -19.567 1.00 95.06 152 ASP A N 1
ATOM 1209 C CA . ASP A 1 152 ? -0.499 -7.311 -20.532 1.00 95.06 152 ASP A CA 1
ATOM 1210 C C . ASP A 1 152 ? -0.976 -6.018 -19.853 1.00 95.06 152 ASP A C 1
ATOM 1212 O O . ASP A 1 152 ? -0.899 -4.937 -20.445 1.00 95.06 152 ASP A O 1
ATOM 1216 N N . LEU A 1 153 ? -1.451 -6.106 -18.603 1.00 96.50 153 LEU A N 1
ATOM 1217 C CA . LEU A 1 153 ? -1.774 -4.942 -17.784 1.00 96.50 153 LEU A CA 1
ATOM 1218 C C . LEU A 1 153 ? -0.573 -3.990 -17.690 1.00 96.50 153 LEU A C 1
ATOM 1220 O O . LEU A 1 153 ? -0.722 -2.793 -17.930 1.00 96.50 153 LEU A O 1
ATOM 1224 N N . PHE A 1 154 ? 0.614 -4.519 -17.384 1.00 97.19 154 PHE A N 1
ATOM 1225 C CA . PHE A 1 154 ? 1.831 -3.719 -17.261 1.00 97.19 154 PHE A CA 1
ATOM 1226 C C . PHE A 1 154 ? 2.243 -3.145 -18.612 1.00 97.19 154 PHE A C 1
ATOM 1228 O O . PHE A 1 154 ? 2.501 -1.949 -18.704 1.00 97.19 154 PHE A O 1
ATOM 1235 N N . ALA A 1 155 ? 2.207 -3.947 -19.680 1.00 95.06 155 ALA A N 1
ATOM 1236 C CA . ALA A 1 155 ? 2.520 -3.463 -21.025 1.00 95.06 155 ALA A CA 1
ATOM 1237 C C . ALA A 1 155 ? 1.593 -2.312 -21.466 1.00 95.06 155 ALA A C 1
ATOM 1239 O O . ALA A 1 155 ? 2.036 -1.368 -22.117 1.00 95.06 155 ALA A O 1
ATOM 1240 N N . THR A 1 156 ? 0.314 -2.375 -21.082 1.00 97.00 156 THR A N 1
ATOM 1241 C CA . THR A 1 156 ? -0.701 -1.374 -21.436 1.00 97.00 156 THR A CA 1
ATOM 1242 C C . THR A 1 156 ? -0.534 -0.071 -20.655 1.00 97.00 156 THR A C 1
ATOM 1244 O O . THR A 1 156 ? -0.669 1.009 -21.228 1.00 97.00 156 THR A O 1
ATOM 1247 N N . HIS A 1 157 ? -0.270 -0.153 -19.348 1.00 97.94 157 HIS A N 1
ATOM 1248 C CA . HIS A 1 157 ? -0.275 1.022 -18.467 1.00 97.94 157 HIS A CA 1
ATOM 1249 C C . HIS A 1 157 ? 1.104 1.660 -18.266 1.00 97.94 157 HIS A C 1
ATOM 1251 O O . HIS A 1 157 ? 1.170 2.858 -17.987 1.00 97.94 157 HIS A O 1
ATOM 1257 N N . ALA A 1 158 ? 2.198 0.920 -18.469 1.00 97.94 158 ALA A N 1
ATOM 1258 C CA . ALA A 1 158 ? 3.560 1.416 -18.260 1.00 97.94 158 ALA A CA 1
ATOM 1259 C C . ALA A 1 158 ? 3.889 2.743 -18.971 1.00 97.94 158 ALA A C 1
ATOM 1261 O O . ALA A 1 158 ? 4.495 3.589 -18.318 1.00 97.94 158 ALA A O 1
ATOM 1262 N N . PRO A 1 159 ? 3.459 3.015 -20.225 1.00 97.94 159 PRO A N 1
ATOM 1263 C CA . PRO A 1 159 ? 3.733 4.307 -20.860 1.00 97.94 159 PRO A CA 1
ATOM 1264 C C . PRO A 1 159 ? 3.132 5.491 -20.089 1.00 97.94 159 PRO A C 1
ATOM 1266 O O . PRO A 1 159 ? 3.747 6.548 -19.973 1.00 97.94 159 PRO A O 1
ATOM 1269 N N . ILE A 1 160 ? 1.926 5.314 -19.538 1.00 97.44 160 ILE A N 1
ATOM 1270 C CA . ILE A 1 160 ? 1.226 6.350 -18.768 1.00 97.44 160 ILE A CA 1
ATOM 1271 C C . ILE A 1 160 ? 1.904 6.529 -17.407 1.00 97.44 160 ILE A C 1
ATOM 1273 O O . ILE A 1 160 ? 2.129 7.657 -16.967 1.00 97.44 160 ILE A O 1
ATOM 1277 N N . TRP A 1 161 ? 2.257 5.420 -16.757 1.00 98.06 161 TRP A N 1
ATOM 1278 C CA . TRP A 1 161 ? 2.941 5.427 -15.467 1.00 98.06 161 TRP A CA 1
ATOM 1279 C C . TRP A 1 161 ? 4.317 6.089 -15.554 1.00 98.06 161 TRP A C 1
ATOM 1281 O O . TRP A 1 161 ? 4.577 7.021 -14.797 1.00 98.06 161 TRP A O 1
ATOM 1291 N N . LEU A 1 162 ? 5.153 5.697 -16.522 1.00 97.75 162 LEU A N 1
ATOM 1292 C CA . LEU A 1 162 ? 6.470 6.299 -16.752 1.00 97.75 162 LEU A CA 1
ATOM 1293 C C . LEU A 1 162 ? 6.359 7.790 -17.077 1.00 97.75 162 LEU A C 1
ATOM 1295 O O . LEU A 1 162 ? 7.099 8.591 -16.508 1.00 97.75 162 LEU A O 1
ATOM 1299 N N . ALA A 1 163 ? 5.412 8.195 -17.929 1.00 96.50 163 ALA A N 1
ATOM 1300 C CA . ALA A 1 163 ? 5.199 9.610 -18.231 1.00 96.50 163 ALA A CA 1
ATOM 1301 C C . ALA A 1 163 ? 4.834 10.420 -16.973 1.00 96.50 163 ALA A C 1
ATOM 1303 O O . ALA A 1 163 ? 5.368 11.507 -16.760 1.00 96.50 163 ALA A O 1
ATOM 1304 N N . SER A 1 164 ? 3.966 9.878 -16.112 1.00 95.31 164 SER A N 1
ATOM 1305 C CA . SER A 1 164 ? 3.614 10.512 -14.838 1.00 95.31 164 SER A CA 1
ATOM 1306 C C . SER A 1 164 ? 4.821 10.609 -13.899 1.00 95.31 164 SER A C 1
ATOM 1308 O O . SER A 1 164 ? 5.162 11.702 -13.446 1.00 95.31 164 SER A O 1
ATOM 1310 N N . MET A 1 165 ? 5.526 9.498 -13.666 1.00 96.06 165 MET A N 1
ATOM 1311 C CA . MET A 1 165 ? 6.678 9.435 -12.759 1.00 96.06 165 MET A CA 1
ATOM 1312 C C . MET A 1 165 ? 7.806 10.377 -13.196 1.00 96.06 165 MET A C 1
ATOM 1314 O O . MET A 1 165 ? 8.306 11.173 -12.403 1.00 96.06 165 MET A O 1
ATOM 1318 N N . THR A 1 166 ? 8.149 10.372 -14.484 1.00 94.94 166 THR A N 1
ATOM 1319 C CA . THR A 1 166 ? 9.215 11.224 -15.036 1.00 94.94 166 THR A CA 1
ATOM 1320 C C . THR A 1 166 ? 8.880 12.713 -14.987 1.00 94.94 166 THR A C 1
ATOM 1322 O O . THR A 1 166 ? 9.791 13.527 -14.796 1.00 94.94 166 THR A O 1
ATOM 1325 N N . SER A 1 167 ? 7.595 13.071 -15.114 1.00 93.88 167 SER A N 1
ATOM 1326 C CA . SER A 1 167 ? 7.116 14.455 -15.002 1.00 93.88 167 SER A CA 1
ATOM 1327 C C . SER A 1 167 ? 7.202 15.020 -13.581 1.00 93.88 167 SER A C 1
ATOM 1329 O O . SER A 1 167 ? 7.253 16.238 -13.415 1.00 93.88 167 SER A O 1
ATOM 1331 N N . CYS A 1 168 ? 7.240 14.149 -12.570 1.00 90.94 168 CYS A N 1
ATOM 1332 C CA . CYS A 1 168 ? 7.304 14.517 -11.157 1.00 90.94 168 CYS A CA 1
ATOM 1333 C C . CYS A 1 168 ? 8.644 14.162 -10.492 1.00 90.94 168 CYS A C 1
ATOM 1335 O O . CYS A 1 168 ? 8.714 14.212 -9.268 1.00 90.94 168 CYS A O 1
ATOM 1337 N N . ASP A 1 169 ? 9.674 13.798 -11.268 1.00 94.00 169 ASP A N 1
ATOM 1338 C CA . ASP A 1 169 ? 10.985 13.356 -10.756 1.00 94.00 169 ASP A CA 1
ATOM 1339 C C . ASP A 1 169 ? 10.908 12.165 -9.773 1.00 94.00 169 ASP A C 1
ATOM 1341 O O . ASP A 1 169 ? 11.749 12.005 -8.895 1.00 94.00 169 ASP A O 1
ATOM 1345 N N . ASP A 1 170 ? 9.906 11.300 -9.940 1.00 94.94 170 ASP A N 1
ATOM 1346 C CA . ASP A 1 170 ? 9.650 10.119 -9.107 1.00 94.94 170 ASP A CA 1
ATOM 1347 C C . ASP A 1 170 ? 10.516 8.940 -9.582 1.00 94.94 170 ASP A C 1
ATOM 1349 O O . ASP A 1 170 ? 10.067 8.028 -10.286 1.00 94.94 170 ASP A O 1
ATOM 1353 N N . THR A 1 171 ? 11.811 9.018 -9.270 1.00 97.31 171 THR A N 1
ATOM 1354 C CA . THR A 1 171 ? 12.826 8.055 -9.725 1.00 97.31 171 THR A CA 1
ATOM 1355 C C . THR A 1 171 ? 12.671 6.685 -9.068 1.00 97.31 171 THR A C 1
ATOM 1357 O O . THR A 1 171 ? 12.986 5.668 -9.694 1.00 97.31 171 THR A O 1
ATOM 1360 N N . PHE A 1 172 ? 12.151 6.653 -7.837 1.00 95.94 172 PHE A N 1
ATOM 1361 C CA . PHE A 1 172 ? 11.893 5.438 -7.072 1.00 95.94 172 PHE A CA 1
ATOM 1362 C C . PHE A 1 172 ? 10.776 4.603 -7.704 1.00 95.94 172 PHE A C 1
ATOM 1364 O O . PHE A 1 172 ? 10.995 3.439 -8.044 1.00 95.94 172 PHE A O 1
ATOM 1371 N N . SER A 1 173 ? 9.599 5.191 -7.959 1.00 96.19 173 SER A N 1
ATOM 1372 C CA . SER A 1 173 ? 8.494 4.445 -8.577 1.00 96.19 173 SER A CA 1
ATOM 1373 C C . SER A 1 173 ? 8.848 3.974 -9.988 1.00 96.19 173 SER A C 1
ATOM 1375 O O . SER A 1 173 ? 8.464 2.872 -10.385 1.00 96.19 173 SER A O 1
ATOM 1377 N N . ALA A 1 174 ? 9.609 4.778 -10.741 1.00 97.88 174 ALA A N 1
ATOM 1378 C CA . ALA A 1 174 ? 10.084 4.396 -12.067 1.00 97.88 174 ALA A CA 1
ATOM 1379 C C . ALA A 1 174 ? 11.038 3.188 -12.012 1.00 97.88 174 ALA A C 1
ATOM 1381 O O . ALA A 1 174 ? 10.927 2.289 -12.851 1.00 97.88 174 ALA A O 1
ATOM 1382 N N . ALA A 1 175 ? 11.916 3.117 -11.003 1.00 96.75 175 ALA A N 1
ATOM 1383 C CA . ALA A 1 175 ? 12.760 1.950 -10.753 1.00 96.75 175 ALA A CA 1
ATOM 1384 C C . ALA A 1 175 ? 11.926 0.706 -10.403 1.00 96.75 175 ALA A C 1
ATOM 1386 O O . ALA A 1 175 ? 12.106 -0.335 -11.033 1.00 96.75 175 ALA A O 1
ATOM 1387 N N . CYS A 1 176 ? 10.953 0.819 -9.487 1.00 95.75 176 CYS A N 1
ATOM 1388 C CA . CYS A 1 176 ? 10.050 -0.288 -9.147 1.00 95.75 176 CYS A CA 1
ATOM 1389 C C . CYS A 1 176 ? 9.298 -0.824 -10.375 1.00 95.75 176 CYS A C 1
ATOM 1391 O O . CYS A 1 176 ? 9.231 -2.035 -10.587 1.00 95.75 176 CYS A O 1
ATOM 1393 N N . LEU A 1 177 ? 8.755 0.068 -11.213 1.00 97.31 177 LEU A N 1
ATOM 1394 C CA . LEU A 1 177 ? 8.099 -0.326 -12.459 1.00 97.31 177 LEU A CA 1
ATOM 1395 C C . LEU A 1 177 ? 9.071 -1.044 -13.401 1.00 97.31 177 LEU A C 1
ATOM 1397 O O . LEU A 1 177 ? 8.717 -2.076 -13.967 1.00 97.31 177 LEU A O 1
ATOM 1401 N N . GLY A 1 178 ? 10.293 -0.527 -13.549 1.00 95.69 178 GLY A N 1
ATOM 1402 C CA . GLY A 1 178 ? 11.336 -1.156 -14.354 1.00 95.69 178 GLY A CA 1
ATOM 1403 C C . GLY A 1 178 ? 11.615 -2.600 -13.927 1.00 95.69 178 GLY A C 1
ATOM 1404 O O . GLY A 1 178 ? 11.647 -3.480 -14.788 1.00 95.69 178 GLY A O 1
ATOM 1405 N N . SER A 1 179 ? 11.704 -2.871 -12.621 1.00 94.00 179 SER A N 1
ATOM 1406 C CA . SER A 1 179 ? 11.883 -4.230 -12.089 1.00 94.00 179 SER A CA 1
ATOM 1407 C C . SER A 1 179 ? 10.738 -5.169 -12.486 1.00 94.00 179 SER A C 1
ATOM 1409 O O . SER A 1 179 ? 10.986 -6.301 -12.901 1.00 94.00 179 SER A O 1
ATOM 1411 N N . TYR A 1 180 ? 9.485 -4.701 -12.458 1.00 94.12 180 TYR A N 1
ATOM 1412 C CA . TYR A 1 180 ? 8.337 -5.503 -12.903 1.00 94.12 180 TYR A CA 1
ATOM 1413 C C . TYR A 1 180 ? 8.315 -5.732 -14.418 1.00 94.12 180 TYR A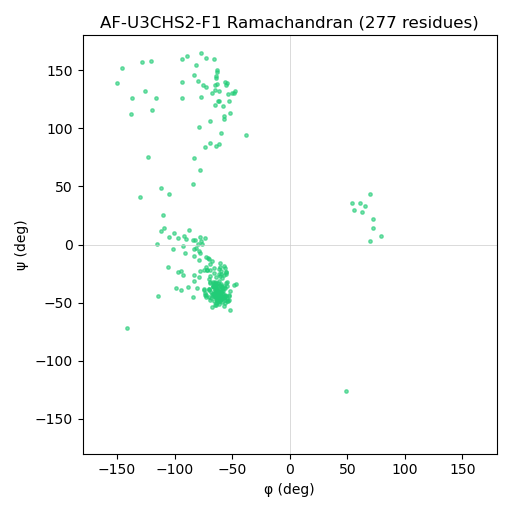 C 1
ATOM 1415 O O . TYR A 1 180 ? 7.992 -6.831 -14.869 1.00 94.12 180 TYR A O 1
ATOM 1423 N N . LEU A 1 181 ? 8.683 -4.727 -15.219 1.00 95.25 181 LEU A N 1
ATOM 1424 C CA . LEU A 1 181 ? 8.790 -4.870 -16.675 1.00 95.25 181 LEU A CA 1
ATOM 1425 C C . LEU A 1 181 ? 9.863 -5.894 -17.065 1.00 95.25 181 LEU A C 1
ATOM 1427 O O . LEU A 1 181 ? 9.632 -6.683 -17.983 1.00 95.25 181 LEU A O 1
ATOM 1431 N N . ILE A 1 182 ? 10.993 -5.896 -16.349 1.00 93.12 182 ILE A N 1
ATOM 1432 C CA . ILE A 1 182 ? 12.071 -6.879 -16.506 1.00 93.12 182 ILE A CA 1
ATOM 1433 C C . ILE A 1 182 ? 11.576 -8.277 -16.136 1.00 93.12 182 ILE A C 1
ATOM 1435 O O . ILE A 1 182 ? 11.714 -9.194 -16.942 1.00 93.12 182 ILE A O 1
ATOM 1439 N N . HIS A 1 183 ? 10.948 -8.429 -14.965 1.00 90.69 183 HIS A N 1
ATOM 1440 C CA . HIS A 1 183 ? 10.429 -9.717 -14.489 1.00 90.69 183 HIS A CA 1
ATOM 1441 C C . HIS A 1 183 ? 9.412 -10.337 -15.455 1.00 90.69 183 HIS A C 1
ATOM 1443 O O . HIS A 1 183 ? 9.431 -11.543 -15.686 1.00 90.69 183 HIS A O 1
ATOM 1449 N N . PHE A 1 184 ? 8.532 -9.526 -16.046 1.00 91.12 184 PHE A N 1
ATOM 1450 C CA . PHE A 1 184 ? 7.559 -9.992 -17.040 1.00 91.12 184 PHE A CA 1
ATOM 1451 C C . PHE A 1 184 ? 8.111 -10.082 -18.470 1.00 91.12 184 PHE A C 1
ATOM 1453 O O . PHE A 1 184 ? 7.346 -10.364 -19.391 1.00 91.12 184 PHE A O 1
ATOM 1460 N N . GLU A 1 185 ? 9.405 -9.827 -18.678 1.00 92.00 185 GLU A N 1
ATOM 1461 C CA . GLU A 1 185 ? 10.065 -9.872 -19.987 1.00 92.00 185 GLU A CA 1
ATOM 1462 C C . GLU A 1 185 ? 9.380 -9.000 -21.064 1.00 92.00 185 GLU A C 1
ATOM 1464 O O . GLU A 1 185 ? 9.367 -9.315 -22.255 1.00 92.00 185 GLU A O 1
ATOM 1469 N N . ILE A 1 186 ? 8.837 -7.842 -20.675 1.00 93.56 186 ILE A N 1
ATOM 1470 C CA . ILE A 1 186 ? 8.249 -6.843 -21.583 1.00 93.56 186 ILE A CA 1
ATOM 1471 C C . ILE A 1 186 ? 9.351 -6.005 -22.273 1.00 93.56 186 ILE A C 1
ATOM 1473 O O . ILE A 1 186 ? 9.464 -4.789 -22.097 1.00 93.56 186 ILE A O 1
ATOM 1477 N N . VAL A 1 187 ? 10.184 -6.669 -23.086 1.00 92.94 187 VAL A N 1
ATOM 1478 C CA . VAL A 1 187 ? 11.438 -6.137 -23.676 1.00 92.94 187 VAL A CA 1
ATOM 1479 C C . VAL A 1 187 ? 11.250 -4.846 -24.488 1.00 92.94 187 VAL A C 1
ATOM 1481 O O . VAL A 1 187 ? 12.197 -4.075 -24.661 1.00 92.94 187 VAL A O 1
ATOM 1484 N N . SER A 1 188 ? 10.032 -4.543 -24.952 1.00 95.25 188 SER A N 1
ATOM 1485 C CA . SER A 1 188 ? 9.727 -3.296 -25.668 1.00 95.25 188 SER A CA 1
ATOM 1486 C C . SER A 1 188 ? 10.107 -2.028 -24.892 1.00 95.25 188 SER A C 1
ATOM 1488 O O . SER A 1 188 ? 10.389 -1.011 -25.522 1.00 95.25 188 SER A O 1
ATOM 1490 N N . PHE A 1 189 ? 10.171 -2.089 -23.557 1.00 96.81 189 PHE A N 1
ATOM 1491 C CA . PHE A 1 189 ? 10.537 -0.957 -22.698 1.00 96.81 189 PHE A CA 1
ATOM 1492 C C . PHE A 1 189 ? 12.037 -0.848 -22.391 1.00 96.81 189 PHE A C 1
ATOM 1494 O O . PHE A 1 189 ? 12.468 0.162 -21.840 1.00 96.81 189 PHE A O 1
ATOM 1501 N N . GLN A 1 190 ? 12.875 -1.819 -22.775 1.00 95.81 190 GLN A N 1
ATOM 1502 C CA . GLN A 1 190 ? 14.299 -1.819 -22.407 1.00 95.81 190 GLN A CA 1
ATOM 1503 C C . GLN A 1 190 ? 15.033 -0.552 -22.868 1.00 95.81 190 GLN A C 1
ATOM 1505 O O . GLN A 1 190 ? 15.788 0.056 -22.112 1.00 95.81 190 GLN A O 1
ATOM 1510 N N . LYS A 1 191 ? 14.795 -0.122 -24.112 1.00 96.94 191 LYS A N 1
ATOM 1511 C CA . LYS A 1 191 ? 15.432 1.081 -24.665 1.00 96.94 191 LYS A CA 1
ATOM 1512 C C . LYS A 1 191 ? 14.998 2.355 -23.933 1.00 96.94 191 LYS A C 1
ATOM 1514 O O . LYS A 1 191 ? 15.808 3.266 -23.789 1.00 96.94 191 LYS A O 1
ATOM 1519 N N . GLU A 1 192 ? 13.739 2.417 -23.511 1.00 97.50 192 GLU A N 1
ATOM 1520 C CA . GLU A 1 192 ? 13.199 3.545 -22.751 1.00 97.50 192 GLU A CA 1
ATOM 1521 C C . GLU A 1 192 ? 13.812 3.590 -21.348 1.00 97.50 192 GLU A C 1
ATOM 1523 O O . GLU A 1 192 ? 14.355 4.622 -20.969 1.00 97.50 192 GLU A O 1
ATOM 1528 N N . LEU A 1 193 ? 13.862 2.460 -20.635 1.00 97.25 193 LEU A N 1
ATOM 1529 C CA . LEU A 1 193 ? 14.502 2.370 -19.316 1.00 97.25 193 LEU A CA 1
ATOM 1530 C C . LEU A 1 193 ? 15.991 2.755 -19.355 1.00 97.25 193 LEU A C 1
ATOM 1532 O O . LEU A 1 193 ? 16.453 3.479 -18.480 1.00 97.25 193 LEU A O 1
ATOM 1536 N N . LEU A 1 194 ? 16.735 2.350 -20.394 1.00 97.44 194 LEU A N 1
ATOM 1537 C CA . LEU A 1 194 ? 18.134 2.769 -20.588 1.00 97.44 194 LEU A CA 1
ATOM 1538 C C . LEU A 1 194 ? 18.279 4.282 -20.809 1.00 97.44 194 LEU A C 1
ATOM 1540 O O . LEU A 1 194 ? 19.276 4.874 -20.397 1.00 97.44 194 LEU A O 1
ATOM 1544 N N . ALA A 1 195 ? 17.322 4.908 -21.498 1.00 97.81 195 ALA A N 1
ATOM 1545 C CA . ALA A 1 195 ? 17.329 6.354 -21.687 1.00 97.81 195 ALA A CA 1
ATOM 1546 C C . ALA A 1 195 ? 17.037 7.078 -20.366 1.00 97.81 195 ALA A C 1
ATOM 1548 O O . ALA A 1 195 ? 17.767 8.000 -20.010 1.00 97.81 195 ALA A O 1
ATOM 1549 N N . LEU A 1 196 ? 16.035 6.607 -19.616 1.00 97.75 196 LEU A N 1
ATOM 1550 C CA . LEU A 1 196 ? 15.668 7.159 -18.313 1.00 97.75 196 LEU A CA 1
ATOM 1551 C C . LEU A 1 196 ? 16.797 7.020 -17.283 1.00 97.75 196 LEU A C 1
ATOM 1553 O O . LEU A 1 196 ? 17.092 7.982 -16.580 1.00 97.75 196 LEU A O 1
ATOM 1557 N N . GLU A 1 197 ? 17.475 5.871 -17.223 1.00 96.88 197 GLU A N 1
ATOM 1558 C CA . GLU A 1 197 ? 18.634 5.672 -16.339 1.00 96.88 197 GLU A CA 1
ATOM 1559 C C . GLU A 1 197 ? 19.754 6.670 -16.656 1.00 96.88 197 GLU A C 1
ATOM 1561 O O . GLU A 1 197 ? 20.231 7.368 -15.761 1.00 96.88 197 GLU A O 1
ATOM 1566 N N . LYS A 1 198 ? 20.083 6.851 -17.942 1.00 96.69 198 LYS A N 1
ATOM 1567 C CA . LYS A 1 198 ? 21.098 7.816 -18.384 1.00 96.69 198 LYS A CA 1
ATOM 1568 C C . LYS A 1 198 ? 20.743 9.263 -18.024 1.00 96.69 198 LYS A C 1
ATOM 1570 O O . LYS A 1 198 ? 21.635 10.087 -17.818 1.00 96.69 198 LYS A O 1
ATOM 1575 N N . GLU A 1 199 ? 19.454 9.584 -17.991 1.00 96.62 199 GLU A N 1
ATOM 1576 C CA . GLU A 1 199 ? 18.930 10.891 -17.586 1.00 96.62 199 GLU A CA 1
ATOM 1577 C C . GLU A 1 199 ? 18.834 11.058 -16.059 1.00 96.62 199 GLU A C 1
ATOM 1579 O O . GLU A 1 199 ? 18.479 12.138 -15.589 1.00 96.62 199 GLU A O 1
ATOM 1584 N N . GLY A 1 200 ? 19.165 10.025 -15.275 1.00 96.38 200 GLY A N 1
ATOM 1585 C CA . GLY A 1 200 ? 19.032 10.033 -13.817 1.00 96.38 200 GLY A CA 1
ATOM 1586 C C . GLY A 1 200 ? 17.579 9.962 -13.341 1.00 96.38 200 GLY A C 1
ATOM 1587 O O . GLY A 1 200 ? 17.281 10.372 -12.224 1.00 96.38 200 GLY A O 1
ATOM 1588 N N . LYS A 1 201 ? 16.668 9.467 -14.188 1.00 97.62 201 LYS A N 1
ATOM 1589 C CA . LYS A 1 201 ? 15.225 9.333 -13.924 1.00 97.62 201 LYS A CA 1
ATOM 1590 C C . LYS A 1 201 ? 14.834 7.969 -13.338 1.00 97.62 201 LYS A C 1
ATOM 1592 O O . LYS A 1 201 ? 13.650 7.682 -13.204 1.00 97.62 201 LYS A O 1
ATOM 1597 N N . ILE A 1 202 ? 15.819 7.140 -13.000 1.00 97.38 202 ILE A N 1
ATOM 1598 C CA . ILE A 1 202 ? 15.667 5.840 -12.341 1.00 97.38 202 ILE A CA 1
ATOM 1599 C C . ILE A 1 202 ? 16.549 5.854 -11.095 1.00 97.38 202 ILE A C 1
ATOM 1601 O O . ILE A 1 202 ? 17.715 6.245 -11.172 1.00 97.38 202 ILE A O 1
ATOM 1605 N N . ASP A 1 203 ? 16.005 5.437 -9.954 1.00 96.31 203 ASP A N 1
ATOM 1606 C CA . ASP A 1 203 ? 16.802 5.223 -8.749 1.00 96.31 203 ASP A CA 1
ATOM 1607 C C . ASP A 1 203 ? 17.715 4.000 -8.931 1.00 96.31 203 ASP A C 1
ATOM 1609 O O . ASP A 1 203 ? 17.273 2.850 -8.892 1.00 96.31 203 ASP A O 1
ATOM 1613 N N . SER A 1 204 ? 19.010 4.258 -9.116 1.00 93.38 204 SER A N 1
ATOM 1614 C CA . SER A 1 204 ? 20.024 3.226 -9.350 1.00 93.38 204 SER A CA 1
ATOM 1615 C C . SER A 1 204 ? 20.344 2.370 -8.124 1.00 93.38 204 SER A C 1
ATOM 1617 O O . SER A 1 204 ? 21.007 1.342 -8.265 1.00 93.38 204 SER A O 1
ATOM 1619 N N . SER A 1 205 ? 19.879 2.762 -6.931 1.00 90.75 205 SER A N 1
ATOM 1620 C CA . SER A 1 205 ? 19.935 1.911 -5.739 1.00 90.75 205 SER A CA 1
ATOM 1621 C C . SER A 1 205 ? 18.841 0.840 -5.732 1.00 90.75 205 SER A C 1
ATOM 1623 O O . SER A 1 205 ? 19.023 -0.197 -5.096 1.00 90.75 205 SER A O 1
ATOM 1625 N N . MET A 1 206 ? 17.749 1.075 -6.469 1.00 90.38 206 MET A N 1
ATOM 1626 C CA . MET A 1 206 ? 16.606 0.167 -6.588 1.00 90.38 206 MET A CA 1
ATOM 1627 C C . MET A 1 206 ? 16.641 -0.673 -7.865 1.00 90.38 206 MET A C 1
ATOM 1629 O O . MET A 1 206 ? 16.262 -1.839 -7.826 1.00 90.38 206 MET A O 1
ATOM 1633 N N . LEU A 1 207 ? 17.082 -0.097 -8.988 1.00 92.44 207 LEU A N 1
ATOM 1634 C CA . LEU A 1 207 ? 17.219 -0.803 -10.261 1.00 92.44 207 LEU A CA 1
ATOM 1635 C C . LEU A 1 207 ? 18.520 -0.400 -10.953 1.00 92.44 207 LEU A C 1
ATOM 1637 O O . LEU A 1 207 ? 18.681 0.733 -11.410 1.00 92.44 207 LEU A O 1
ATOM 1641 N N . THR A 1 208 ? 19.457 -1.337 -11.051 1.00 92.75 208 THR A N 1
ATOM 1642 C CA . THR A 1 208 ? 20.791 -1.056 -11.583 1.00 92.75 208 THR A CA 1
ATOM 1643 C C . THR A 1 208 ? 20.821 -1.046 -13.113 1.00 92.75 208 THR A C 1
ATOM 1645 O O . THR A 1 208 ? 20.058 -1.736 -13.793 1.00 92.75 208 THR A O 1
ATOM 1648 N N . LEU A 1 209 ? 21.783 -0.315 -13.687 1.00 93.94 209 LEU A N 1
ATOM 1649 C CA . LEU A 1 209 ? 22.036 -0.333 -15.132 1.00 93.94 209 LEU A CA 1
ATOM 1650 C C . LEU A 1 209 ? 22.324 -1.751 -15.658 1.00 93.94 209 LEU A C 1
ATOM 1652 O O . LEU A 1 209 ? 21.923 -2.082 -16.773 1.00 93.94 209 LEU A O 1
ATOM 1656 N N . GLU A 1 210 ? 23.005 -2.591 -14.873 1.00 91.31 210 GLU A N 1
ATOM 1657 C CA . GLU A 1 210 ? 23.314 -3.971 -15.260 1.00 91.31 210 GLU A CA 1
ATOM 1658 C C . GLU A 1 210 ? 22.040 -4.810 -15.415 1.00 91.31 210 GLU A C 1
ATOM 1660 O O . GLU A 1 210 ? 21.923 -5.542 -16.398 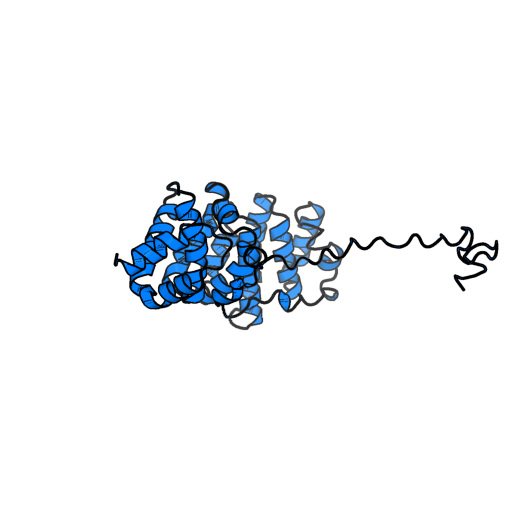1.00 91.31 210 GLU A O 1
ATOM 1665 N N . GLU A 1 211 ? 21.067 -4.652 -14.514 1.00 91.00 211 GLU A N 1
ATOM 1666 C CA . GLU A 1 211 ? 19.759 -5.317 -14.595 1.00 91.00 211 GLU A CA 1
ATOM 1667 C C . GLU A 1 211 ? 18.960 -4.841 -15.815 1.00 91.00 211 GLU A C 1
ATOM 1669 O O . GLU A 1 211 ? 18.417 -5.658 -16.559 1.00 91.00 211 GLU A O 1
ATOM 1674 N N . ILE A 1 212 ? 18.961 -3.531 -16.100 1.00 93.19 212 ILE A N 1
ATOM 1675 C CA . ILE A 1 212 ? 18.288 -2.974 -17.287 1.00 93.19 212 ILE A CA 1
ATOM 1676 C C . ILE A 1 212 ? 18.951 -3.463 -18.586 1.00 93.19 212 ILE A C 1
ATOM 1678 O O . ILE A 1 212 ? 18.270 -3.696 -19.588 1.00 93.19 212 ILE A O 1
ATOM 1682 N N . GLN A 1 213 ? 20.275 -3.628 -18.610 1.00 92.44 213 GLN A N 1
ATOM 1683 C CA . GLN A 1 213 ? 20.996 -4.140 -19.780 1.00 92.44 213 GLN A CA 1
ATOM 1684 C C . GLN A 1 213 ? 20.804 -5.646 -19.964 1.00 92.44 213 GLN A C 1
ATOM 1686 O O . GLN A 1 213 ? 20.661 -6.116 -21.094 1.00 92.44 213 GLN A O 1
ATOM 1691 N N . ASN A 1 214 ? 20.773 -6.397 -18.865 1.00 87.62 214 ASN A N 1
ATOM 1692 C CA . ASN A 1 214 ? 20.822 -7.850 -18.868 1.00 87.62 214 ASN A CA 1
ATOM 1693 C C . ASN A 1 214 ? 19.607 -8.435 -18.146 1.00 87.62 214 ASN A C 1
ATOM 1695 O O . ASN A 1 214 ? 19.722 -8.973 -17.049 1.00 87.62 214 ASN A O 1
ATOM 1699 N N . TRP A 1 215 ? 18.446 -8.409 -18.801 1.00 86.12 215 TRP A N 1
ATOM 1700 C CA . TRP A 1 215 ? 17.194 -8.903 -18.209 1.00 86.12 215 TRP A CA 1
ATOM 1701 C C . TRP A 1 215 ? 17.282 -10.385 -17.812 1.00 86.12 215 TRP A C 1
ATOM 1703 O O . TRP A 1 215 ? 16.681 -10.810 -16.838 1.00 86.12 215 TRP A O 1
ATOM 1713 N N . GLN A 1 216 ? 18.116 -11.161 -18.513 1.00 67.62 216 GLN A N 1
ATOM 1714 C CA . GLN A 1 216 ? 18.391 -12.577 -18.229 1.00 67.62 216 GLN A CA 1
ATOM 1715 C C . GLN A 1 216 ? 19.194 -12.814 -16.936 1.00 67.62 216 GLN A C 1
ATOM 1717 O O . GLN A 1 216 ? 19.257 -13.945 -16.462 1.00 67.62 216 GLN A O 1
ATOM 1722 N N . LEU A 1 217 ? 19.844 -11.775 -16.398 1.00 62.91 217 LEU A N 1
ATOM 1723 C CA . LEU A 1 217 ? 20.519 -11.798 -15.096 1.00 62.91 217 LEU A CA 1
ATOM 1724 C C . LEU A 1 217 ? 19.600 -11.328 -13.964 1.00 62.91 217 LEU A C 1
ATOM 1726 O O . LEU A 1 217 ? 20.035 -11.323 -12.814 1.00 62.91 217 LEU A O 1
ATOM 1730 N N . SER A 1 218 ? 18.358 -10.937 -14.276 1.00 58.84 218 SER A N 1
ATOM 1731 C CA . SER A 1 218 ? 17.382 -10.550 -13.267 1.00 58.84 218 SER A CA 1
ATOM 1732 C C . SER A 1 218 ? 17.188 -11.708 -12.298 1.00 58.84 218 SER A C 1
ATOM 1734 O O . SER A 1 218 ? 16.824 -12.828 -12.674 1.00 58.84 218 SER A O 1
ATOM 1736 N N . TYR A 1 219 ? 17.503 -11.444 -11.035 1.00 58.03 219 TYR A N 1
ATOM 1737 C CA . TYR A 1 219 ? 17.198 -12.369 -9.964 1.00 58.03 219 TYR A CA 1
ATOM 1738 C C . TYR A 1 219 ? 15.676 -12.469 -9.868 1.00 58.03 219 TYR A C 1
ATOM 1740 O O . TYR A 1 219 ? 15.008 -11.438 -9.958 1.00 58.03 219 TYR A O 1
ATOM 1748 N N . PRO A 1 220 ? 15.107 -13.675 -9.691 1.00 58.62 220 PRO A N 1
ATOM 1749 C CA . PRO A 1 220 ? 13.679 -13.783 -9.443 1.00 58.62 220 PRO A CA 1
ATOM 1750 C C . PRO A 1 220 ? 13.343 -12.870 -8.265 1.00 58.62 220 PRO A C 1
ATOM 1752 O O . PRO A 1 220 ? 13.960 -13.013 -7.204 1.00 58.62 220 PRO A O 1
ATOM 1755 N N . LEU A 1 221 ? 12.409 -11.932 -8.473 1.00 63.12 221 LEU A N 1
ATOM 1756 C CA . LEU A 1 221 ? 11.898 -11.087 -7.396 1.00 63.12 221 LEU A CA 1
ATOM 1757 C C . LEU A 1 221 ? 11.533 -12.004 -6.226 1.00 63.12 221 LEU A C 1
ATOM 1759 O O . LEU A 1 221 ? 10.927 -13.068 -6.426 1.00 63.12 221 LEU A O 1
ATOM 1763 N N . ASP A 1 222 ? 12.003 -11.654 -5.027 1.00 56.38 222 ASP A N 1
ATOM 1764 C CA . ASP A 1 222 ? 11.862 -12.515 -3.856 1.00 56.38 222 ASP A CA 1
ATOM 1765 C C . ASP A 1 222 ? 10.376 -12.864 -3.678 1.00 56.38 222 ASP A C 1
ATOM 1767 O O . ASP A 1 222 ? 9.505 -12.008 -3.815 1.00 56.38 222 ASP A O 1
ATOM 1771 N N . ARG A 1 223 ? 10.053 -14.119 -3.338 1.00 49.84 223 ARG A N 1
ATOM 1772 C CA . ARG A 1 223 ? 8.666 -14.507 -3.021 1.00 49.84 223 ARG A CA 1
ATOM 1773 C C . ARG A 1 223 ? 8.081 -13.676 -1.875 1.00 49.84 223 ARG A C 1
ATOM 1775 O O . ARG A 1 223 ? 6.864 -13.617 -1.747 1.00 49.84 223 ARG A O 1
ATOM 1782 N N . ASN A 1 224 ? 8.928 -13.023 -1.079 1.00 52.06 224 ASN A N 1
ATOM 1783 C CA . ASN A 1 224 ? 8.527 -12.046 -0.067 1.00 52.06 224 ASN A CA 1
ATOM 1784 C C . ASN A 1 224 ? 7.935 -10.744 -0.649 1.00 52.06 224 ASN A C 1
ATOM 1786 O O . ASN A 1 224 ? 7.290 -9.994 0.083 1.00 52.06 224 ASN A O 1
ATOM 1790 N N . GLU A 1 225 ? 8.089 -10.471 -1.948 1.00 63.06 225 GLU A N 1
ATOM 1791 C CA . GLU A 1 225 ? 7.361 -9.396 -2.630 1.00 63.06 225 GLU A CA 1
ATOM 1792 C C . GLU A 1 225 ? 5.895 -9.749 -2.890 1.00 63.06 225 GLU A C 1
ATOM 1794 O O . GLU A 1 225 ? 5.072 -8.837 -3.000 1.00 63.06 225 GLU A O 1
ATOM 1799 N N . CYS A 1 226 ? 5.528 -11.034 -2.921 1.00 70.94 226 CYS A N 1
ATOM 1800 C CA . CYS A 1 226 ? 4.130 -11.420 -3.067 1.00 70.94 226 CYS A CA 1
ATOM 1801 C C . CYS A 1 226 ? 3.321 -10.960 -1.853 1.00 70.94 226 CYS A C 1
ATOM 1803 O O . CYS A 1 226 ? 3.701 -11.142 -0.694 1.00 70.94 226 CYS A O 1
ATOM 1805 N N . VAL A 1 227 ? 2.183 -10.346 -2.139 1.00 85.81 227 VAL A N 1
ATOM 1806 C CA . VAL A 1 227 ? 1.265 -9.849 -1.123 1.00 85.81 227 VAL A CA 1
ATOM 1807 C C . VAL A 1 227 ? 0.488 -11.009 -0.498 1.00 85.81 227 VAL A C 1
ATOM 1809 O O . VAL A 1 227 ? 0.014 -11.901 -1.198 1.00 85.81 227 VAL A O 1
ATOM 1812 N N . ALA A 1 228 ? 0.335 -10.995 0.829 1.00 84.00 228 ALA A N 1
ATOM 1813 C CA . ALA A 1 228 ? -0.461 -12.000 1.523 1.00 84.00 228 ALA A CA 1
ATOM 1814 C C . ALA A 1 228 ? -1.931 -11.951 1.051 1.00 84.00 228 ALA A C 1
ATOM 1816 O O . ALA A 1 228 ? -2.534 -10.875 1.051 1.00 84.00 228 ALA A O 1
ATOM 1817 N N . PRO A 1 229 ? -2.555 -13.097 0.713 1.00 84.88 229 PRO A N 1
ATOM 1818 C CA . PRO A 1 229 ? -3.931 -13.138 0.214 1.00 84.88 229 PRO A CA 1
ATOM 1819 C C . PRO A 1 229 ? -4.981 -12.995 1.328 1.00 84.88 229 PRO A C 1
ATOM 1821 O O . PRO A 1 229 ? -6.167 -13.183 1.077 1.00 84.88 229 PRO A O 1
ATOM 1824 N N . THR A 1 230 ? -4.555 -12.729 2.564 1.00 88.69 230 THR A N 1
ATOM 1825 C CA . THR A 1 230 ? -5.391 -12.581 3.758 1.00 88.69 230 THR A CA 1
ATOM 1826 C C . THR A 1 230 ? -4.787 -11.529 4.676 1.00 88.69 230 THR A C 1
ATOM 1828 O O . THR A 1 230 ? -3.565 -11.394 4.734 1.00 88.69 230 THR A O 1
ATOM 1831 N N . PHE A 1 231 ? -5.628 -10.862 5.458 1.00 94.31 231 PHE A N 1
ATOM 1832 C CA . PHE A 1 231 ? -5.210 -9.917 6.482 1.00 94.31 231 PHE A CA 1
ATOM 1833 C C . PHE A 1 231 ? -6.047 -10.152 7.742 1.00 94.31 231 PHE A C 1
ATOM 1835 O O . PHE A 1 231 ? -7.272 -10.171 7.665 1.00 94.31 231 PHE A O 1
ATOM 1842 N N . ASP A 1 232 ? -5.382 -10.366 8.876 1.00 95.44 232 ASP A N 1
ATOM 1843 C CA . ASP A 1 232 ? -6.007 -10.492 10.195 1.00 95.44 232 ASP A CA 1
ATOM 1844 C C . ASP A 1 232 ? -5.438 -9.387 11.076 1.00 95.44 232 ASP A C 1
ATOM 1846 O O . ASP A 1 232 ? -4.247 -9.384 11.380 1.00 95.44 232 ASP A O 1
ATOM 1850 N N . ILE A 1 233 ? -6.278 -8.458 11.522 1.00 95.75 233 ILE A N 1
ATOM 1851 C CA . ILE A 1 233 ? -5.824 -7.330 12.342 1.00 95.75 233 ILE A CA 1
ATOM 1852 C C . ILE A 1 233 ? -5.164 -7.771 13.655 1.00 95.75 233 ILE A C 1
ATOM 1854 O O . ILE A 1 233 ? -4.355 -7.037 14.213 1.00 95.75 233 ILE A O 1
ATOM 1858 N N . ILE A 1 234 ? -5.455 -8.974 14.157 1.00 95.75 234 ILE A N 1
ATOM 1859 C CA . ILE A 1 234 ? -4.824 -9.503 15.372 1.00 95.75 234 ILE A CA 1
ATOM 1860 C C . ILE A 1 234 ? -3.364 -9.894 15.127 1.00 95.75 234 ILE A C 1
ATOM 1862 O O . ILE A 1 234 ? -2.570 -9.900 16.070 1.00 95.75 234 ILE A O 1
ATOM 1866 N N . SER A 1 235 ? -2.961 -10.153 13.878 1.00 92.44 235 SER A N 1
ATOM 1867 C CA . SER A 1 235 ? -1.573 -10.498 13.559 1.00 92.44 235 SER A CA 1
ATOM 1868 C C . SER A 1 235 ? -0.599 -9.347 13.826 1.00 92.44 235 SER A C 1
ATOM 1870 O O . SER A 1 235 ? 0.591 -9.591 14.002 1.00 92.44 235 SER A O 1
ATOM 1872 N N . ILE A 1 236 ? -1.075 -8.098 13.897 1.00 91.88 236 ILE A N 1
ATOM 1873 C CA . ILE A 1 236 ? -0.215 -6.929 14.143 1.00 91.88 236 ILE A CA 1
ATOM 1874 C C . ILE A 1 236 ? 0.171 -6.767 15.621 1.00 91.88 236 ILE A C 1
ATOM 1876 O O . ILE A 1 236 ? 0.975 -5.902 15.959 1.00 91.88 236 ILE A O 1
ATOM 1880 N N . LYS A 1 237 ? -0.369 -7.595 16.528 1.00 92.06 237 LYS A N 1
ATOM 1881 C CA . LYS A 1 237 ? -0.039 -7.555 17.965 1.00 92.06 237 LYS A CA 1
ATOM 1882 C C . LYS A 1 237 ? 1.464 -7.690 18.250 1.00 92.06 237 LYS A C 1
ATOM 1884 O O . LYS A 1 237 ? 1.931 -7.254 19.298 1.00 92.06 237 LYS A O 1
ATOM 1889 N N . ASP A 1 238 ? 2.204 -8.296 17.321 1.00 86.94 238 ASP A N 1
ATOM 1890 C CA . ASP A 1 238 ? 3.641 -8.555 17.423 1.00 86.94 238 ASP A CA 1
ATOM 1891 C C . ASP A 1 238 ? 4.501 -7.403 16.866 1.00 86.94 238 ASP A C 1
ATOM 1893 O O . ASP A 1 238 ? 5.731 -7.504 16.819 1.00 86.94 238 ASP A O 1
ATOM 1897 N N . TRP A 1 239 ? 3.884 -6.287 16.464 1.00 88.69 239 TRP A N 1
ATOM 1898 C CA . TRP A 1 239 ? 4.597 -5.088 16.031 1.00 88.69 239 TRP A CA 1
ATOM 1899 C C . TRP A 1 239 ? 5.441 -4.482 17.148 1.00 88.69 239 TRP A C 1
ATOM 1901 O O . TRP A 1 239 ? 5.117 -4.556 18.335 1.00 88.69 239 TRP A O 1
ATOM 1911 N N . ALA A 1 240 ? 6.537 -3.825 16.759 1.00 84.56 240 ALA A N 1
ATOM 1912 C CA . ALA A 1 240 ? 7.503 -3.252 17.695 1.00 84.56 240 ALA A CA 1
ATOM 1913 C C . ALA A 1 240 ? 6.873 -2.287 18.716 1.00 84.56 240 ALA A C 1
ATOM 1915 O O . ALA A 1 240 ? 7.320 -2.254 19.859 1.00 84.56 240 ALA A O 1
ATOM 1916 N N . CYS A 1 241 ? 5.822 -1.555 18.336 1.00 83.44 241 CYS A N 1
ATOM 1917 C CA . CYS A 1 241 ? 5.113 -0.621 19.212 1.00 83.44 241 CYS A CA 1
ATOM 1918 C C . CYS A 1 241 ? 4.255 -1.293 20.303 1.00 83.44 241 CYS A C 1
ATOM 1920 O O . CYS A 1 241 ? 3.985 -0.659 21.324 1.00 83.44 241 CYS A O 1
ATOM 1922 N N . PHE A 1 242 ? 3.859 -2.558 20.120 1.00 86.19 242 PHE A N 1
ATOM 1923 C CA . PHE A 1 242 ? 3.063 -3.335 21.082 1.00 86.19 242 PHE A CA 1
ATOM 1924 C C . PHE A 1 242 ? 3.886 -4.388 21.832 1.00 86.19 242 PHE A C 1
ATOM 1926 O O . PHE A 1 242 ? 3.491 -4.842 22.912 1.00 86.19 242 PHE A O 1
ATOM 1933 N N . ARG A 1 243 ? 5.058 -4.762 21.303 1.00 77.12 243 ARG A N 1
ATOM 1934 C CA . ARG A 1 243 ? 5.996 -5.643 22.001 1.00 77.12 243 ARG A CA 1
ATOM 1935 C C . ARG A 1 243 ? 6.527 -4.950 23.254 1.00 77.12 243 ARG A C 1
ATOM 1937 O O . ARG A 1 243 ? 7.195 -3.920 23.191 1.00 77.12 243 ARG A O 1
ATOM 1944 N N . LYS A 1 244 ? 6.286 -5.551 24.421 1.00 64.06 244 LYS A N 1
ATOM 1945 C CA . LYS A 1 244 ? 7.001 -5.181 25.650 1.00 64.06 244 LYS A CA 1
ATOM 1946 C C . LYS A 1 244 ? 8.484 -5.476 25.424 1.00 64.06 244 LYS A C 1
ATOM 1948 O O . LYS A 1 244 ? 8.813 -6.600 25.075 1.00 64.06 244 LYS A O 1
ATOM 1953 N N . ASN A 1 245 ? 9.341 -4.465 25.588 1.00 52.41 245 ASN A N 1
ATOM 1954 C CA . ASN A 1 245 ? 10.786 -4.505 25.338 1.00 52.41 245 ASN A CA 1
ATOM 1955 C C . ASN A 1 245 ? 11.465 -5.829 25.747 1.00 52.41 245 ASN A C 1
ATOM 1957 O O . ASN A 1 245 ? 11.947 -5.963 26.868 1.00 52.41 245 ASN A O 1
ATOM 1961 N N . GLU A 1 246 ? 11.610 -6.747 24.796 1.00 47.50 246 GLU A N 1
ATOM 1962 C CA . GLU A 1 246 ? 12.674 -7.753 24.777 1.00 47.50 246 GLU A CA 1
ATOM 1963 C C . GLU A 1 246 ? 13.719 -7.349 23.733 1.00 47.50 246 GLU A C 1
ATOM 1965 O O . GLU A 1 246 ? 14.222 -8.157 22.959 1.00 47.50 246 GLU A O 1
ATOM 1970 N N . TRP A 1 247 ? 14.072 -6.062 23.702 1.00 48.25 247 TRP A N 1
ATOM 1971 C CA . TRP A 1 247 ? 15.328 -5.663 23.086 1.00 48.25 247 TRP A CA 1
ATOM 1972 C C . TRP A 1 247 ? 16.444 -6.184 23.988 1.00 48.25 247 TRP A C 1
ATOM 1974 O O . TRP A 1 247 ? 16.928 -5.485 24.882 1.00 48.25 247 TRP A O 1
ATOM 1984 N N . SER A 1 248 ? 16.870 -7.429 23.770 1.00 48.69 248 SER A N 1
ATOM 1985 C CA . SER A 1 248 ? 18.248 -7.775 24.066 1.00 48.69 248 SER A CA 1
ATOM 1986 C C . SER A 1 248 ? 19.079 -6.804 23.244 1.00 48.69 248 SER A C 1
ATOM 1988 O O . SER A 1 248 ? 19.093 -6.884 22.017 1.00 48.69 248 SER A O 1
ATOM 1990 N N . ILE A 1 249 ? 19.714 -5.838 23.906 1.00 51.31 249 ILE A N 1
ATOM 1991 C CA . ILE A 1 249 ? 20.764 -5.039 23.288 1.00 51.31 249 ILE A CA 1
ATOM 1992 C C . ILE A 1 249 ? 21.875 -6.042 22.978 1.00 51.31 249 ILE A C 1
ATOM 1994 O O . ILE A 1 249 ? 22.778 -6.264 23.790 1.00 51.31 249 ILE A O 1
ATOM 1998 N N . GLU A 1 250 ? 21.774 -6.721 21.837 1.00 59.75 250 GLU A N 1
ATOM 1999 C CA . GLU A 1 250 ? 22.918 -7.375 21.243 1.00 59.75 250 GLU A CA 1
ATOM 2000 C C . GLU A 1 250 ? 23.929 -6.256 21.069 1.00 59.75 250 GLU A C 1
ATOM 2002 O O . GLU A 1 250 ? 23.698 -5.278 20.353 1.00 59.75 250 GLU A O 1
ATOM 2007 N N . LYS A 1 251 ? 24.999 -6.319 21.866 1.00 60.72 251 LYS A N 1
ATOM 2008 C CA . LYS A 1 251 ? 26.059 -5.320 21.810 1.00 60.72 251 LYS A CA 1
ATOM 2009 C C . LYS A 1 251 ? 26.442 -5.184 20.337 1.00 60.72 251 LYS A C 1
ATOM 2011 O O . LYS A 1 251 ? 26.658 -6.227 19.713 1.00 60.72 251 LYS A O 1
ATOM 2016 N N . PRO A 1 252 ? 26.512 -3.956 19.786 1.00 65.25 252 PRO A N 1
ATOM 2017 C CA . PRO A 1 252 ? 26.825 -3.765 18.379 1.00 65.25 252 PRO A CA 1
ATOM 2018 C C . PRO A 1 252 ? 28.043 -4.611 18.038 1.00 65.25 252 PRO A C 1
ATOM 2020 O O . PRO A 1 252 ? 29.011 -4.632 18.805 1.00 65.25 252 PRO A O 1
ATOM 2023 N N . PHE A 1 253 ? 27.961 -5.356 16.937 1.00 68.19 253 PHE A N 1
ATOM 2024 C CA . PHE A 1 253 ? 29.037 -6.234 16.509 1.00 68.19 253 PHE A CA 1
ATOM 2025 C C . PHE A 1 253 ? 30.295 -5.394 16.263 1.00 68.19 253 PHE A C 1
ATOM 2027 O O . PHE A 1 253 ? 30.487 -4.791 15.207 1.00 68.19 253 PHE A O 1
ATOM 2034 N N . VAL A 1 254 ? 31.167 -5.327 17.268 1.00 71.31 254 VAL A N 1
ATOM 2035 C CA . VAL A 1 254 ? 32.485 -4.726 17.127 1.00 71.31 254 VAL A CA 1
ATOM 2036 C C . VAL A 1 254 ? 33.332 -5.768 16.427 1.00 71.31 254 VAL A C 1
ATOM 2038 O O . VAL A 1 254 ? 33.797 -6.724 17.049 1.00 71.31 254 VAL A O 1
ATOM 2041 N N . LYS A 1 255 ? 33.532 -5.591 15.118 1.00 61.97 255 LYS A N 1
ATOM 2042 C CA . LYS A 1 255 ? 34.501 -6.385 14.366 1.00 61.97 255 LYS A CA 1
ATOM 2043 C C . LYS A 1 255 ? 35.832 -6.315 15.110 1.00 61.97 255 LYS A C 1
ATOM 2045 O O . LYS A 1 255 ? 36.437 -5.246 15.199 1.00 61.97 255 LYS A O 1
ATOM 2050 N N . SER A 1 256 ? 36.281 -7.440 15.663 1.00 66.50 256 SER A N 1
ATOM 2051 C CA . SER A 1 256 ? 37.587 -7.515 16.313 1.00 66.50 256 SER A CA 1
ATOM 2052 C C . SER A 1 256 ? 38.642 -7.010 15.329 1.00 66.50 256 SER A C 1
ATOM 2054 O O . SER A 1 256 ? 38.665 -7.467 14.181 1.00 66.50 256 SER A O 1
ATOM 2056 N N . LEU A 1 257 ? 39.494 -6.073 15.757 1.00 68.00 257 LEU A N 1
ATOM 2057 C CA . LEU A 1 257 ? 40.653 -5.614 14.990 1.00 68.00 257 LEU A CA 1
ATOM 2058 C C . LEU A 1 257 ? 41.595 -6.804 14.764 1.00 68.00 257 LEU A C 1
ATOM 2060 O O . LEU A 1 257 ? 42.505 -7.063 15.546 1.00 68.00 257 LEU A O 1
ATOM 2064 N N . ALA A 1 258 ? 41.354 -7.561 13.698 1.00 73.12 258 ALA A N 1
ATOM 2065 C CA . ALA A 1 258 ? 42.310 -8.538 13.219 1.00 73.12 258 ALA A CA 1
ATOM 2066 C C . ALA A 1 258 ? 43.526 -7.762 12.686 1.00 73.12 258 ALA A C 1
ATOM 2068 O O . ALA A 1 258 ? 43.339 -6.815 11.911 1.00 73.12 258 ALA A O 1
ATOM 2069 N N . PRO A 1 259 ? 44.762 -8.116 13.084 1.00 77.62 259 PRO A N 1
ATOM 2070 C CA . PRO A 1 259 ? 45.950 -7.466 12.548 1.00 77.62 259 PRO A CA 1
ATOM 2071 C C . PRO A 1 259 ? 45.964 -7.576 11.023 1.00 77.62 259 PRO A C 1
ATOM 2073 O O . PRO A 1 259 ? 45.624 -8.616 10.450 1.00 77.62 259 PRO A O 1
ATOM 2076 N N . LYS A 1 260 ? 46.371 -6.506 10.336 1.00 79.62 260 LYS A N 1
ATOM 2077 C CA . LYS A 1 260 ? 46.560 -6.557 8.886 1.00 79.62 260 LYS A CA 1
ATOM 2078 C C . LYS A 1 260 ? 47.716 -7.503 8.571 1.00 79.62 260 LYS A C 1
ATOM 2080 O O . LYS A 1 260 ? 48.593 -7.769 9.388 1.00 79.62 260 LYS A O 1
ATOM 2085 N N . ARG A 1 261 ? 47.763 -7.994 7.332 1.00 86.44 261 ARG A N 1
ATOM 2086 C CA . ARG A 1 261 ? 48.711 -9.021 6.860 1.00 86.44 261 ARG A CA 1
ATOM 2087 C C . ARG A 1 261 ? 50.183 -8.781 7.271 1.00 86.44 261 ARG A C 1
ATOM 2089 O O . ARG A 1 261 ? 50.921 -9.739 7.500 1.00 86.44 261 ARG A O 1
ATOM 2096 N N . ASN A 1 262 ? 50.633 -7.527 7.358 1.00 87.25 262 ASN A N 1
ATOM 2097 C CA . ASN A 1 262 ? 52.011 -7.173 7.725 1.00 87.25 262 ASN A CA 1
ATOM 2098 C C . ASN A 1 262 ? 52.200 -6.709 9.184 1.00 87.25 262 ASN A C 1
ATOM 2100 O O . ASN A 1 262 ? 53.353 -6.485 9.559 1.00 87.25 262 ASN A O 1
ATOM 2104 N N . ASP A 1 263 ? 51.133 -6.590 9.974 1.00 88.50 263 ASP A N 1
ATOM 2105 C CA . ASP A 1 263 ? 51.181 -6.143 11.371 1.00 88.50 263 ASP A CA 1
ATOM 2106 C C . ASP A 1 263 ? 51.786 -7.233 12.279 1.00 88.50 263 ASP A C 1
ATOM 2108 O O . ASP A 1 263 ? 51.835 -8.409 11.886 1.00 88.50 263 ASP A O 1
ATOM 2112 N N . PRO A 1 264 ? 52.275 -6.883 13.485 1.00 86.62 264 PRO A N 1
ATOM 2113 C CA . PRO A 1 264 ? 52.698 -7.863 14.483 1.00 86.62 264 PRO A CA 1
ATOM 2114 C C . PRO A 1 264 ? 51.581 -8.859 14.815 1.00 86.62 264 PRO A C 1
ATOM 2116 O O . PRO A 1 264 ? 50.417 -8.491 14.963 1.00 86.62 264 PRO A O 1
ATOM 2119 N N . CYS A 1 265 ? 51.932 -10.138 14.928 1.00 83.50 265 CYS A N 1
ATOM 2120 C CA . CYS A 1 265 ? 50.972 -11.184 15.255 1.00 83.50 265 CYS A CA 1
ATOM 2121 C C . CYS A 1 265 ? 50.552 -11.112 16.731 1.00 83.50 265 CYS A C 1
ATOM 2123 O O . CYS A 1 265 ? 51.405 -11.022 17.615 1.00 83.50 265 CYS A O 1
ATOM 2125 N N . PHE A 1 266 ? 49.252 -11.241 17.005 1.00 84.25 266 PHE A N 1
ATOM 2126 C CA . PHE A 1 266 ? 48.702 -11.170 18.365 1.00 84.25 266 PHE A CA 1
ATOM 2127 C C . PHE A 1 266 ? 49.066 -12.371 19.257 1.00 84.25 266 PHE A C 1
ATOM 2129 O O . PHE A 1 266 ? 48.881 -12.304 20.465 1.00 84.25 266 PHE A O 1
ATOM 2136 N N . CYS A 1 267 ? 49.602 -13.467 18.705 1.00 85.06 267 CYS A N 1
ATOM 2137 C CA . CYS A 1 267 ? 49.950 -14.671 19.474 1.00 85.06 267 CYS A CA 1
ATOM 2138 C C . CYS A 1 267 ? 51.254 -14.559 20.292 1.00 85.06 267 CYS A C 1
ATOM 2140 O O . CYS A 1 267 ? 51.696 -15.546 20.873 1.00 85.06 267 CYS A O 1
ATOM 2142 N N . GLY A 1 268 ? 51.911 -13.393 20.296 1.00 79.75 268 GLY A N 1
ATOM 2143 C CA . GLY A 1 268 ? 53.144 -13.162 21.059 1.00 79.75 268 GLY A CA 1
ATOM 2144 C C . GLY A 1 268 ? 54.422 -13.716 20.416 1.00 79.75 268 GLY A C 1
ATOM 2145 O O . GLY A 1 268 ? 55.489 -13.642 21.014 1.00 79.75 268 GLY A O 1
ATOM 2146 N N . SER A 1 269 ? 54.361 -14.227 19.182 1.00 86.44 269 SER A N 1
ATOM 2147 C CA . SER A 1 269 ? 55.523 -14.820 18.495 1.00 86.44 269 SER A CA 1
ATOM 2148 C C . SER A 1 269 ? 56.580 -13.817 18.015 1.00 86.44 269 SER A C 1
ATOM 2150 O O . SER A 1 269 ? 57.636 -14.226 17.532 1.00 86.44 269 SER A O 1
ATOM 2152 N N . GLY A 1 270 ? 56.280 -12.514 18.045 1.00 83.38 270 GLY A N 1
ATOM 2153 C CA . GLY A 1 270 ? 57.135 -11.458 17.489 1.00 83.38 270 GLY A CA 1
ATOM 2154 C C . GLY A 1 270 ? 57.219 -11.432 15.952 1.00 83.38 270 GLY A C 1
ATOM 2155 O O . GLY A 1 270 ? 57.948 -10.618 15.389 1.00 83.38 270 GLY A O 1
ATOM 2156 N N . LYS A 1 271 ? 56.482 -12.300 15.241 1.00 88.44 271 LYS A N 1
ATOM 2157 C CA . LYS A 1 271 ? 56.466 -12.373 13.767 1.00 88.44 271 LYS A CA 1
ATOM 2158 C C . LYS A 1 271 ? 55.337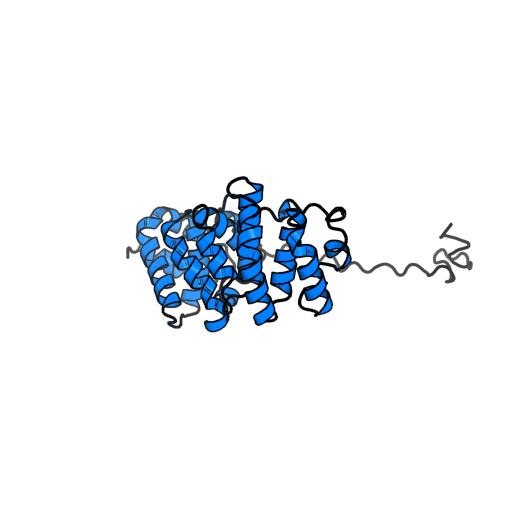 -11.524 13.167 1.00 88.44 271 LYS A C 1
ATOM 2160 O O . LYS A 1 271 ? 54.342 -11.240 13.827 1.00 88.44 271 LYS A O 1
ATOM 2165 N N . LYS A 1 272 ? 55.455 -11.165 11.878 1.00 87.44 272 LYS A N 1
ATOM 2166 C CA . LYS A 1 272 ? 54.347 -10.565 11.100 1.00 87.44 272 LYS A CA 1
ATOM 2167 C C . LYS A 1 272 ? 53.192 -11.562 10.963 1.00 87.44 272 LYS A C 1
ATOM 2169 O O . LYS A 1 272 ? 53.456 -12.745 10.742 1.00 87.44 272 LYS A O 1
ATOM 2174 N N . TYR A 1 273 ? 51.946 -11.090 11.002 1.00 89.31 273 TYR A N 1
ATOM 2175 C CA . TYR A 1 273 ? 50.741 -11.929 11.006 1.00 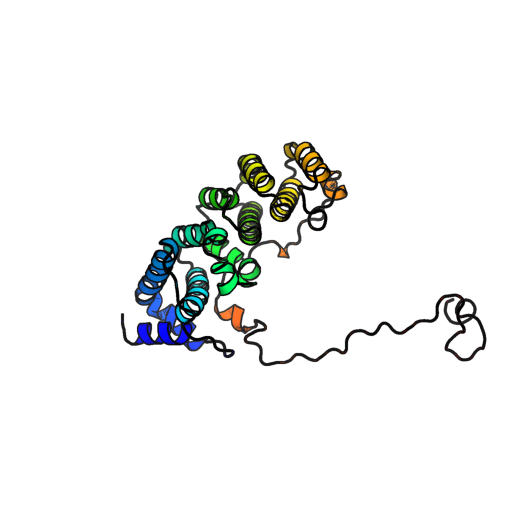89.31 273 TYR A CA 1
ATOM 2176 C C . TYR A 1 273 ? 50.705 -12.957 9.858 1.00 89.31 273 TYR A C 1
ATOM 2178 O O . TYR A 1 273 ? 50.514 -14.148 10.110 1.00 89.31 273 TYR A O 1
ATOM 2186 N N . LYS A 1 274 ? 51.057 -12.544 8.628 1.00 87.81 274 LYS A N 1
ATOM 2187 C CA . LYS A 1 274 ? 51.175 -13.429 7.444 1.00 87.81 274 LYS A CA 1
ATOM 2188 C C . LYS A 1 274 ? 52.199 -14.556 7.522 1.00 87.81 274 LYS A C 1
ATOM 2190 O O . LYS A 1 274 ? 52.221 -15.404 6.647 1.00 87.81 274 LYS A O 1
ATOM 2195 N N . LYS A 1 275 ? 53.135 -14.500 8.469 1.00 88.00 275 LYS A N 1
ATOM 2196 C CA . LYS A 1 275 ? 54.186 -15.514 8.652 1.00 88.00 275 LYS A CA 1
ATOM 2197 C C . LYS A 1 275 ? 53.950 -16.348 9.915 1.00 88.00 275 LYS A C 1
ATOM 2199 O O . LYS A 1 275 ? 54.892 -16.967 10.408 1.00 88.00 275 LYS A O 1
ATOM 2204 N N . CYS A 1 276 ? 52.753 -16.275 10.497 1.00 88.88 276 CYS A N 1
ATOM 2205 C CA . CYS A 1 276 ? 52.461 -16.898 11.781 1.00 88.88 276 CYS A CA 1
ATOM 2206 C C . CYS A 1 276 ? 51.061 -17.518 11.846 1.00 88.88 276 CYS A C 1
ATOM 2208 O O . CYS A 1 276 ? 50.956 -18.735 11.876 1.00 88.88 276 CYS A O 1
ATOM 2210 N N . CYS A 1 277 ? 50.005 -16.701 11.902 1.00 81.94 277 CYS A N 1
ATOM 2211 C CA . CYS A 1 277 ? 48.640 -17.172 12.187 1.00 81.94 277 CYS A CA 1
ATOM 2212 C C . CYS A 1 277 ? 47.662 -16.985 11.016 1.00 81.94 277 CYS A C 1
ATOM 2214 O O . CYS A 1 277 ? 46.498 -17.339 11.138 1.00 81.94 277 CYS A O 1
ATOM 2216 N N . LEU A 1 278 ? 48.132 -16.439 9.892 1.00 80.88 278 LEU A N 1
ATOM 2217 C CA . LEU A 1 278 ? 47.371 -16.243 8.655 1.00 80.88 278 LEU A CA 1
ATOM 2218 C C . LEU A 1 278 ? 47.917 -17.173 7.554 1.00 80.88 278 LEU A C 1
ATOM 2220 O O . LEU A 1 278 ? 48.283 -16.672 6.497 1.00 80.88 278 LEU A O 1
ATOM 2224 N N . ASN A 1 279 ? 48.105 -18.467 7.851 1.00 56.50 279 ASN A N 1
ATOM 2225 C CA . ASN A 1 279 ? 48.636 -19.438 6.877 1.00 56.50 279 ASN A CA 1
ATOM 2226 C C . ASN A 1 279 ? 47.905 -19.349 5.534 1.00 56.50 279 ASN A C 1
ATOM 2228 O O . ASN A 1 279 ? 46.658 -19.422 5.556 1.00 56.50 279 ASN A O 1
#

Organism: NCBI:txid1219077

Sequence (279 aa):
MTETVTKIVQELSRWSSTFPEETLNSARKNWPELLPEITSLFDHIIQRNPITEKQESFLFWSILLVGDQGEKACFEQLMALLEHDKENGLILDRVLGDATTETMPAILYLLGEHHPNRMSRVVSASGTDEYIKSVIMRVLFSMVQDGKLSSDLFATHAPIWLASMTSCDDTFSAACLGSYLIHFEIVSFQKELLALEKEGKIDSSMLTLEEIQNWQLSYPLDRNECVAPTFDIISIKDWACFRKNEWSIEKPFVKSLAPKRNDPCFCGSGKKYKKCCLN

Solvent-accessible surface area (backbone atoms only — not comparable to full-atom values): 15835 Å² total; per-residue (Å²): 130,54,75,66,48,52,49,41,53,58,54,46,25,45,88,66,61,64,70,62,60,70,52,54,57,48,46,65,76,42,36,87,69,40,47,60,61,46,52,51,51,50,51,42,48,65,72,68,47,90,79,50,74,41,52,40,36,31,46,40,55,41,58,45,48,38,31,42,70,53,48,46,86,49,39,67,57,53,52,52,50,55,38,41,28,61,79,58,70,44,51,56,54,73,45,43,46,70,42,49,71,74,45,42,30,22,32,50,46,66,40,37,75,92,38,63,69,62,52,50,50,41,51,37,37,82,46,32,46,56,65,59,33,43,32,51,51,41,32,54,49,30,36,28,76,74,66,76,41,62,68,61,55,54,74,69,45,44,67,55,33,48,54,30,26,61,75,68,72,35,18,59,41,38,16,56,50,50,54,52,38,47,74,69,64,50,64,88,48,41,70,56,53,56,52,35,45,76,71,64,45,31,30,59,92,79,41,42,72,66,46,63,74,34,51,89,70,53,69,78,76,57,76,81,62,51,55,51,92,64,52,59,66,73,71,57,54,74,35,79,74,40,46,77,87,77,73,71,78,70,70,76,86,72,78,74,86,70,67,52,64,79,34,69,32,90,86,72,77,82,39,38,20,52,79,67,82,54,123

pLDDT: mean 89.08, std 11.87, range [47.5, 98.38]

Nearest PDB structures (foldseek):
  1gcj-assembly1_B  TM=4.876E-01  e=3.181E+00  Mus musculus

InterPro domains:
  IPR004027 SEC-C motif [PF02810] (261-278)
  IPR010602 Protein of unknown function DUF1186 [PF06685] (5-179)

Mean predicted aligned error: 9.11 Å

Secondary structure (DSSP, 8-state):
--HHHHHHHHHHTS--SS--HHHHHHHHHTHHHHHHHHHHHHHHHHTT----HHHHHHHHHHHHHHHHHT-GGGHHHHHHHHHTTTTTTSHHHHHHTTHHHHTHHHHHHHH-TT-HHHHHHHHH-TTS-HHHHHHHHHHHHHHHHTTSS-THHHHHHHHHHHHHHHHTT-HHHHHHHHHHHHHTT-GGGHHHHHHHHHTT-S-TTTS-HHHHH-GGGPPPPPGGGSPPS---GGGGGGSTTTS--------------PPPTTSBPTTSSSSBGGGTT--